Protein AF-A0A3D2Q1J4-F1 (afdb_monomer)

pLDDT: mean 82.95, std 12.85, range [40.62, 96.0]

Secondary structure (DSSP, 8-state):
----SHHHHHHHHHT-HHHHHHHHHHHHHHHHHHTB--EEEEES-SSS-HHHHHHHHHHTT--TT-BTTT--HHHHHHHHHHH-TTEEEEEEEEETTEEEEEEEE----------S-B-EE-SS-EEEEEEEEEESEE---TT-EE-TT-EEEESS--TTS--S--------B-EEEEEEE----------S--------S------EEEETTEEEES--PPP--SS-----

Solvent-accessible surface area (backbone atoms only — not comparable to full-atom values): 14606 Å² total; per-residue (Å²): 134,90,87,82,54,72,73,59,54,50,60,56,40,71,78,35,59,68,60,50,49,50,52,52,53,50,53,52,48,52,55,56,61,50,44,27,27,73,42,79,44,73,42,63,66,82,86,61,54,65,64,58,56,47,50,50,28,38,76,58,60,57,48,77,70,37,50,59,86,78,59,53,48,72,58,29,32,50,49,42,45,69,77,36,75,61,43,70,47,60,46,60,48,80,57,83,37,33,36,40,38,41,36,41,63,56,82,75,73,76,74,74,86,69,79,55,70,36,62,36,58,34,85,53,54,27,35,29,67,44,80,47,79,78,35,58,44,74,74,62,56,74,71,37,78,45,43,58,71,40,68,42,24,33,13,56,74,76,93,80,85,68,98,70,77,94,68,78,82,67,70,29,49,27,37,67,51,74,46,55,58,62,86,82,88,84,85,86,87,81,78,96,75,82,89,79,89,76,86,86,82,80,84,84,88,77,59,68,52,74,59,89,94,46,76,47,67,79,59,81,77,75,82,93,58,95,78,78,83,89,83,135

Mean predicted aligned error: 17.47 Å

Radius of gyration: 38.06 Å; Cα contacts (8 Å, |Δi|>4): 305; chains: 1; bounding box: 88×61×92 Å

Structure (mmCIF, N/CA/C/O backbone):
data_AF-A0A3D2Q1J4-F1
#
_entry.id   AF-A0A3D2Q1J4-F1
#
loop_
_atom_site.group_PDB
_atom_site.id
_atom_site.type_symbol
_atom_site.label_atom_id
_atom_site.label_alt_id
_atom_site.label_comp_id
_atom_site.label_asym_id
_atom_site.label_entity_id
_atom_site.label_seq_id
_atom_site.pdbx_PDB_ins_code
_atom_site.Cartn_x
_atom_site.Cartn_y
_atom_site.Cartn_z
_atom_site.occupancy
_atom_site.B_iso_or_equiv
_atom_site.auth_seq_id
_atom_site.auth_comp_id
_atom_site.auth_asym_id
_atom_site.auth_atom_id
_atom_site.pdbx_PDB_model_num
ATOM 1 N N . GLN A 1 1 ? -50.497 -5.337 39.762 1.00 46.38 1 GLN A N 1
ATOM 2 C CA . GLN A 1 1 ? -50.128 -4.554 38.558 1.00 46.38 1 GLN A CA 1
ATOM 3 C C . GLN A 1 1 ? -48.626 -4.268 38.566 1.00 46.38 1 GLN A C 1
ATOM 5 O O . GLN A 1 1 ? -48.163 -3.535 39.433 1.00 46.38 1 GLN A O 1
ATOM 10 N N . LYS A 1 2 ? -47.846 -4.866 37.653 1.00 53.00 2 LYS A N 1
ATOM 11 C CA . LYS A 1 2 ? -46.406 -4.576 37.522 1.00 53.00 2 LYS A CA 1
ATOM 12 C C . LYS A 1 2 ? -46.232 -3.215 36.841 1.00 53.00 2 LYS A C 1
ATOM 14 O O . LYS A 1 2 ? -46.431 -3.095 35.640 1.00 53.00 2 LYS A O 1
ATOM 19 N N . ARG A 1 3 ? -45.889 -2.186 37.621 1.00 50.09 3 ARG A N 1
ATOM 20 C CA . ARG A 1 3 ? -45.525 -0.857 37.109 1.00 50.09 3 ARG A CA 1
ATOM 21 C C . ARG A 1 3 ? -44.047 -0.887 36.703 1.00 50.09 3 ARG A C 1
ATOM 23 O O . ARG A 1 3 ? -43.176 -0.865 37.566 1.00 50.09 3 ARG A O 1
ATOM 30 N N . MET A 1 4 ? -43.765 -0.988 35.405 1.00 52.03 4 MET A N 1
ATOM 31 C CA . MET A 1 4 ? -42.413 -0.923 34.836 1.00 52.03 4 MET A CA 1
ATOM 32 C C . MET A 1 4 ? -42.305 0.315 33.945 1.00 52.03 4 MET A C 1
ATOM 34 O O . MET A 1 4 ? -43.092 0.483 33.023 1.00 52.03 4 MET A O 1
ATOM 38 N N . GLY A 1 5 ? -41.344 1.188 34.246 1.00 70.81 5 GLY A N 1
ATOM 39 C CA . GLY A 1 5 ? -41.050 2.389 33.466 1.00 70.81 5 GLY A CA 1
ATOM 40 C C . GLY A 1 5 ? -39.872 3.177 34.048 1.00 70.81 5 GLY A C 1
ATOM 41 O O . GLY A 1 5 ? -39.571 3.064 35.240 1.00 70.81 5 GLY A O 1
ATOM 42 N N . ILE A 1 6 ? -39.231 3.998 33.208 1.00 68.62 6 ILE A N 1
ATOM 43 C CA . ILE A 1 6 ? -38.133 4.926 33.553 1.00 68.62 6 ILE A CA 1
ATOM 44 C C . ILE A 1 6 ? -38.392 5.730 34.852 1.00 68.62 6 ILE A C 1
ATOM 46 O O . ILE A 1 6 ? -37.484 5.790 35.688 1.00 68.62 6 ILE A O 1
ATOM 50 N N . PRO A 1 7 ? -39.605 6.269 35.122 1.00 71.31 7 PRO A N 1
ATOM 51 C CA . PRO A 1 7 ? -39.861 7.007 36.366 1.00 71.31 7 PRO A CA 1
ATOM 52 C C . PRO A 1 7 ? -39.736 6.166 37.653 1.00 71.31 7 PRO A C 1
ATOM 54 O O . PRO A 1 7 ? -39.390 6.705 38.704 1.00 71.31 7 PRO A O 1
ATOM 57 N N . PHE A 1 8 ? -39.933 4.843 37.601 1.00 62.47 8 PHE A N 1
ATOM 58 C CA . PHE A 1 8 ? -39.756 3.968 38.771 1.00 62.47 8 PHE A CA 1
ATOM 59 C C . PHE A 1 8 ? -38.277 3.628 39.026 1.00 62.47 8 PHE A C 1
ATOM 61 O O . PHE A 1 8 ? -37.851 3.492 40.176 1.00 62.47 8 PHE A O 1
ATOM 68 N N . LEU A 1 9 ? -37.466 3.552 37.963 1.00 65.50 9 LEU A N 1
ATOM 69 C CA . LEU A 1 9 ? -36.012 3.401 38.071 1.00 65.50 9 LEU A CA 1
ATOM 70 C C . LEU A 1 9 ? -35.377 4.645 38.718 1.00 65.50 9 LEU A C 1
ATOM 72 O O . LEU A 1 9 ? -34.526 4.515 39.598 1.00 65.50 9 LEU A O 1
ATOM 76 N N . TYR A 1 10 ? -35.860 5.840 38.357 1.00 68.38 10 TYR A N 1
ATOM 77 C CA . TYR A 1 10 ? -35.424 7.117 38.931 1.00 68.38 10 TYR A CA 1
ATOM 78 C C . TYR A 1 10 ? -35.695 7.213 40.443 1.00 68.38 10 TYR A C 1
ATOM 80 O O . TYR A 1 10 ? -34.797 7.548 41.218 1.00 68.38 10 TYR A O 1
ATOM 88 N N . LEU A 1 11 ? -36.896 6.828 40.895 1.00 67.44 11 LEU A N 1
ATOM 89 C CA . LEU A 1 11 ? -37.241 6.789 42.325 1.00 67.44 11 LEU A CA 1
ATOM 90 C C . LEU A 1 11 ? -36.364 5.800 43.116 1.00 67.44 11 LEU A C 1
ATOM 92 O O . LEU A 1 11 ? -36.012 6.061 44.269 1.00 67.44 11 LEU A O 1
ATOM 96 N N . ARG A 1 12 ? -35.959 4.686 42.492 1.00 66.06 12 ARG A N 1
ATOM 97 C CA . ARG A 1 12 ? -35.079 3.671 43.097 1.00 66.06 12 ARG A CA 1
ATOM 98 C C . ARG A 1 12 ? -33.618 4.130 43.177 1.00 66.06 12 ARG A C 1
ATOM 100 O O . ARG A 1 12 ? -32.960 3.869 44.184 1.00 66.06 12 ARG A O 1
ATOM 107 N N . ILE A 1 13 ? -33.136 4.850 42.162 1.00 68.19 13 ILE A N 1
ATOM 108 C CA . ILE A 1 13 ? -31.794 5.454 42.105 1.00 68.19 13 ILE A CA 1
ATOM 109 C C . ILE A 1 13 ? -31.652 6.614 43.100 1.00 68.19 13 ILE A C 1
ATOM 111 O O . ILE A 1 13 ? -30.640 6.701 43.793 1.00 68.19 13 ILE A O 1
ATOM 115 N N . LYS A 1 14 ? -32.689 7.444 43.276 1.00 66.19 14 LYS A N 1
ATOM 116 C CA . LYS A 1 14 ? -32.678 8.571 44.229 1.00 66.19 14 LYS A CA 1
ATOM 117 C C . LYS A 1 14 ? -32.488 8.125 45.688 1.00 66.19 14 LYS A C 1
ATOM 119 O O . LYS A 1 14 ? -31.889 8.846 46.483 1.00 66.19 14 LYS A O 1
ATOM 124 N N . ARG A 1 15 ? -32.952 6.917 46.035 1.00 70.38 15 ARG A N 1
ATOM 125 C CA . ARG A 1 15 ? -32.799 6.314 47.373 1.00 70.38 15 ARG A CA 1
ATOM 126 C C . ARG A 1 15 ? -31.409 5.696 47.603 1.00 70.38 15 ARG A C 1
ATOM 128 O O . ARG A 1 15 ? -31.048 5.446 48.746 1.00 70.38 15 ARG A O 1
ATOM 135 N N . ARG A 1 16 ? -30.624 5.466 46.540 1.00 79.81 16 ARG A N 1
ATOM 136 C CA . ARG A 1 16 ? -29.271 4.878 46.578 1.00 79.81 16 ARG A CA 1
ATOM 137 C C . ARG A 1 16 ? -28.251 5.817 45.928 1.00 79.81 16 ARG A C 1
ATOM 139 O O . ARG A 1 16 ? -27.726 5.537 44.852 1.00 79.81 16 ARG A O 1
ATOM 146 N N . LYS A 1 17 ? -27.946 6.924 46.615 1.00 80.44 17 LYS A N 1
ATOM 147 C CA . LYS A 1 17 ? -26.992 7.951 46.150 1.00 80.44 17 LYS A CA 1
ATOM 148 C C . LYS A 1 17 ? -25.608 7.380 45.800 1.00 80.44 17 LYS A C 1
ATOM 150 O O . LYS A 1 17 ? -25.012 7.819 44.824 1.00 80.44 17 LYS A O 1
ATOM 155 N N . SER A 1 18 ? -25.133 6.364 46.529 1.00 84.81 18 SER A N 1
ATOM 156 C C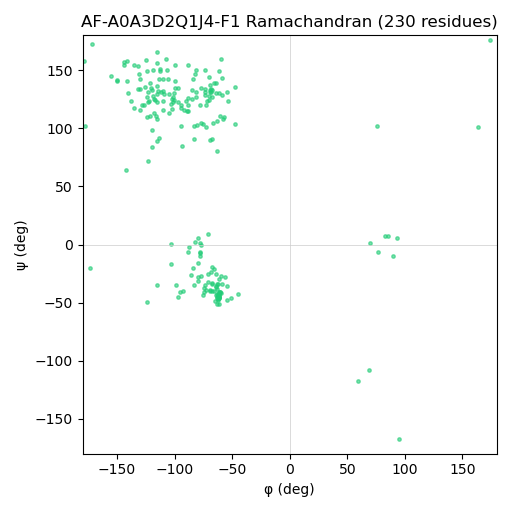A . SER A 1 18 ? -23.862 5.675 46.246 1.00 84.81 18 SER A CA 1
ATOM 157 C C . SER A 1 18 ? -23.854 4.961 44.890 1.00 84.81 18 SER A C 1
ATOM 159 O O . SER A 1 18 ? -22.861 4.999 44.173 1.00 84.81 18 SER A O 1
ATOM 161 N N . MET A 1 19 ? -24.978 4.359 44.502 1.00 85.94 19 MET A N 1
ATOM 162 C CA . MET A 1 19 ? -25.117 3.656 43.227 1.00 85.94 19 MET A CA 1
ATOM 163 C C . MET A 1 19 ? -25.175 4.637 42.052 1.00 85.94 19 MET A C 1
ATOM 165 O O . MET A 1 19 ? -24.557 4.396 41.020 1.00 85.94 19 MET A O 1
ATOM 169 N N . ALA A 1 20 ? -25.858 5.772 42.229 1.00 85.12 20 ALA A N 1
ATOM 170 C CA . ALA A 1 20 ? -25.850 6.856 41.249 1.00 85.12 20 ALA A CA 1
ATOM 171 C C . ALA A 1 20 ? -24.433 7.419 41.046 1.00 85.12 20 ALA A C 1
ATOM 173 O O . ALA A 1 20 ? -23.988 7.573 39.912 1.00 85.12 20 ALA A O 1
ATOM 174 N N . LEU A 1 21 ? -23.706 7.657 42.144 1.00 90.31 21 LEU A N 1
ATOM 175 C CA . LEU A 1 21 ? -22.325 8.137 42.106 1.00 90.31 21 LEU A CA 1
ATOM 176 C C . LEU A 1 21 ? -21.397 7.142 41.393 1.00 90.31 21 LEU A C 1
ATOM 178 O O . LEU A 1 21 ? -20.605 7.549 40.549 1.00 90.31 21 LEU A O 1
ATOM 182 N N . GLY A 1 22 ? -21.538 5.842 41.670 1.00 93.38 22 GLY A N 1
ATOM 183 C CA . GLY A 1 22 ? -20.765 4.794 41.001 1.00 93.38 22 GLY A CA 1
ATOM 184 C C . GLY A 1 22 ? -20.982 4.765 39.488 1.00 93.38 22 GLY A C 1
ATOM 185 O O . GLY A 1 22 ? -20.016 4.659 38.741 1.00 93.38 22 GLY A O 1
ATOM 186 N N . ILE A 1 23 ? -22.225 4.935 39.023 1.00 91.25 23 ILE A N 1
ATOM 187 C CA . ILE A 1 23 ? -22.534 5.018 37.586 1.00 91.25 23 ILE A CA 1
ATOM 188 C C . ILE A 1 23 ? -21.858 6.240 36.958 1.00 91.25 23 ILE A C 1
ATOM 190 O O . ILE A 1 23 ? -21.246 6.120 35.901 1.00 91.25 23 ILE A O 1
ATOM 194 N N . VAL A 1 24 ? -21.928 7.403 37.609 1.00 93.44 24 VAL A N 1
ATOM 195 C CA . VAL A 1 24 ? -21.288 8.628 37.107 1.00 93.44 24 VAL A CA 1
ATOM 196 C C . VAL A 1 24 ? -19.770 8.455 37.018 1.00 93.44 24 VAL A C 1
ATOM 198 O O . VAL A 1 24 ? -19.191 8.731 35.971 1.00 93.44 24 VAL A O 1
ATOM 201 N N . ILE A 1 25 ? -19.129 7.937 38.070 1.00 95.56 25 ILE A N 1
ATOM 202 C CA . ILE A 1 25 ? -17.683 7.664 38.083 1.00 95.56 25 ILE A CA 1
ATOM 203 C C . ILE A 1 25 ? -17.309 6.647 37.003 1.00 95.56 25 ILE A C 1
ATOM 205 O O . ILE A 1 25 ? -16.316 6.835 36.308 1.00 95.56 25 ILE A O 1
ATOM 209 N N . PHE A 1 26 ? -18.110 5.597 36.822 1.00 95.88 26 PHE A N 1
ATOM 210 C CA . PHE A 1 26 ? -17.877 4.585 35.797 1.00 95.88 26 PHE A CA 1
ATOM 211 C C . PHE A 1 26 ? -17.926 5.182 34.386 1.00 95.88 26 PHE A C 1
ATOM 213 O O . PHE A 1 26 ? -17.019 4.955 33.590 1.00 95.88 26 PHE A O 1
ATOM 220 N N . VAL A 1 27 ? -18.939 6.001 34.087 1.00 95.19 27 VAL A N 1
ATOM 221 C CA . VAL A 1 27 ? -19.069 6.678 32.787 1.00 95.19 27 VAL A CA 1
ATOM 222 C C . VAL A 1 27 ? -17.923 7.666 32.557 1.00 95.19 27 VAL A C 1
ATOM 224 O O . VAL A 1 27 ? -17.342 7.679 31.472 1.00 95.19 27 VAL A O 1
ATOM 227 N N . LEU A 1 28 ? -17.547 8.450 33.572 1.00 95.81 28 LEU A N 1
ATOM 228 C CA . LEU A 1 28 ? -16.387 9.344 33.499 1.00 95.81 28 LEU A CA 1
ATOM 229 C C . LEU A 1 28 ? -15.086 8.564 33.275 1.00 95.81 28 LEU A C 1
ATOM 231 O O . LEU A 1 28 ? -14.268 8.965 32.450 1.00 95.81 28 LEU A O 1
ATOM 235 N N . GLY A 1 29 ? -14.922 7.423 33.947 1.00 94.69 29 GLY A N 1
ATOM 236 C CA . GLY A 1 29 ? -13.796 6.514 33.759 1.00 94.69 29 GLY A CA 1
ATOM 237 C C . GLY A 1 29 ? -13.728 5.963 32.336 1.00 94.69 29 GLY A C 1
ATOM 238 O O . GLY A 1 29 ? -12.671 6.014 31.714 1.00 94.69 29 GLY A O 1
ATOM 239 N N . LEU A 1 30 ? -14.856 5.521 31.770 1.00 92.69 30 LEU A N 1
ATOM 240 C CA . LEU A 1 30 ? -14.923 5.087 30.371 1.00 92.69 30 LEU A CA 1
ATOM 241 C C . LEU A 1 30 ? -14.552 6.215 29.403 1.00 92.69 30 LEU A C 1
ATOM 243 O O . LEU A 1 30 ? -13.833 5.979 28.433 1.00 92.69 30 LEU A O 1
ATOM 247 N N . TYR A 1 31 ? -15.001 7.443 29.667 1.00 91.12 31 TYR A N 1
ATOM 248 C CA . TYR A 1 31 ? -14.673 8.600 28.833 1.00 91.12 31 TYR A CA 1
ATOM 249 C C . TYR A 1 31 ? -13.181 8.960 28.913 1.00 91.12 31 TYR A C 1
ATOM 251 O O . TYR A 1 31 ? -12.543 9.256 27.897 1.00 91.12 31 TYR A O 1
ATOM 259 N N . PHE A 1 32 ? -12.606 8.866 30.114 1.00 91.06 32 PHE A N 1
ATOM 260 C CA . PHE A 1 32 ? -11.180 9.052 30.346 1.00 91.06 32 PHE A CA 1
ATOM 261 C C . PHE A 1 32 ? -10.357 7.984 29.616 1.00 91.06 32 PHE A C 1
ATOM 263 O O . PHE A 1 32 ? -9.502 8.338 28.811 1.00 91.06 32 PHE A O 1
ATOM 270 N N . LEU A 1 33 ? -10.671 6.694 29.783 1.00 90.38 33 LEU A N 1
ATOM 271 C CA . LEU A 1 33 ? -9.970 5.595 29.101 1.00 90.38 33 LEU A CA 1
ATOM 272 C C . LEU A 1 33 ? -10.136 5.646 27.575 1.00 90.38 33 LEU A C 1
ATOM 274 O O . LEU A 1 33 ? -9.195 5.340 26.843 1.00 90.38 33 LEU A O 1
ATOM 278 N N . SER A 1 34 ? -11.303 6.070 27.084 1.00 90.00 34 SER A N 1
ATOM 279 C CA . SER A 1 34 ? -11.563 6.261 25.651 1.00 90.00 34 SER A CA 1
ATOM 280 C C . SER A 1 34 ? -10.723 7.392 25.049 1.00 90.00 34 SER A C 1
ATOM 282 O O . SER A 1 34 ? -10.497 7.427 23.839 1.00 90.00 34 SER A O 1
ATOM 284 N N . SER A 1 35 ? -10.219 8.319 25.870 1.00 90.44 35 SER A N 1
ATOM 285 C CA . SER A 1 35 ? -9.395 9.444 25.414 1.00 90.44 35 SER A CA 1
ATOM 286 C C . SER A 1 35 ? -7.938 9.067 25.104 1.00 90.44 35 SER A C 1
ATOM 288 O O . SER A 1 35 ? -7.214 9.893 24.541 1.00 90.44 35 SER A O 1
ATOM 290 N N . PHE A 1 36 ? -7.523 7.835 25.411 1.00 93.38 36 PHE A N 1
ATOM 291 C CA . PHE A 1 36 ? -6.172 7.320 25.177 1.00 93.38 36 PHE A CA 1
ATOM 292 C C . PHE A 1 36 ? -6.061 6.464 23.913 1.00 93.38 36 PHE A C 1
ATOM 294 O O . PHE A 1 36 ? -7.029 5.847 23.458 1.00 93.38 36 PHE A O 1
ATOM 301 N N . VAL A 1 37 ? -4.847 6.416 23.363 1.00 93.00 37 VAL A N 1
ATOM 302 C CA . VAL A 1 37 ? -4.472 5.476 22.304 1.00 93.00 37 VAL A CA 1
ATOM 303 C C . VAL A 1 37 ? -3.964 4.186 22.925 1.00 93.00 37 VAL A C 1
ATOM 305 O O . VAL A 1 37 ? -2.918 4.168 23.564 1.00 93.00 37 VAL A O 1
ATOM 308 N N . TRP A 1 38 ? -4.695 3.100 22.710 1.00 91.81 38 TRP A N 1
ATOM 309 C CA . TRP A 1 38 ? -4.348 1.775 23.225 1.00 91.81 38 TRP A CA 1
ATOM 310 C C . TRP A 1 38 ? -3.651 0.916 22.175 1.00 91.81 38 TRP A C 1
ATOM 312 O O . TRP A 1 38 ? -2.753 0.147 22.501 1.00 91.81 38 TRP A O 1
ATOM 322 N N . PHE A 1 39 ? -4.039 1.073 20.908 1.00 91.81 39 PHE A N 1
ATOM 323 C CA . PHE A 1 39 ? -3.542 0.249 19.811 1.00 91.81 39 PHE A CA 1
ATOM 324 C C . PHE A 1 39 ? -2.975 1.123 18.699 1.00 91.81 39 PHE A C 1
ATOM 326 O O . PHE A 1 39 ? -3.596 2.110 18.306 1.00 91.81 39 PHE A O 1
ATOM 333 N N . ILE A 1 40 ? -1.816 0.736 18.177 1.00 93.06 40 ILE A N 1
ATOM 334 C CA . ILE A 1 40 ? -1.205 1.342 16.995 1.00 93.06 40 ILE A CA 1
ATOM 335 C C . ILE A 1 40 ? -1.026 0.218 15.983 1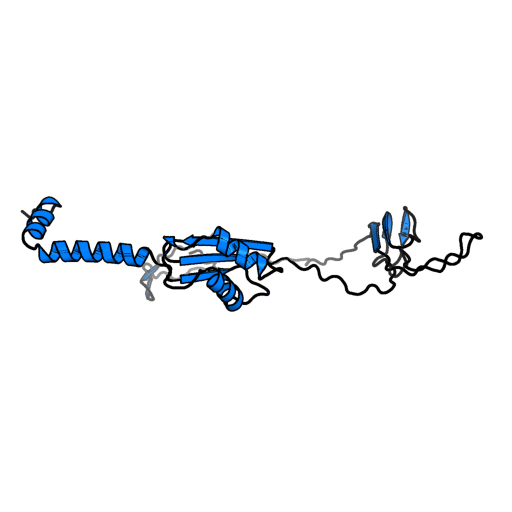.00 93.06 40 ILE A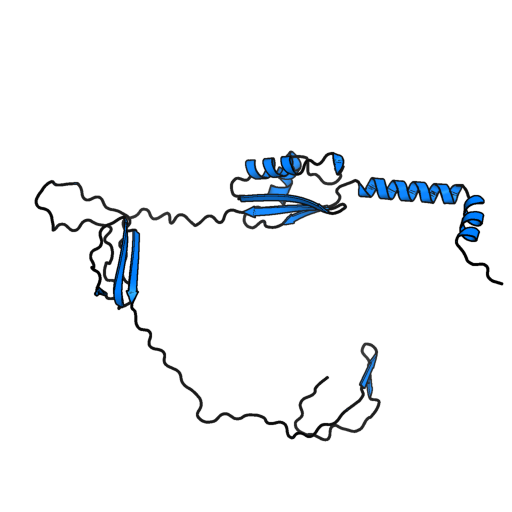 C 1
ATOM 337 O O . ILE A 1 40 ? -0.424 -0.805 16.298 1.00 93.06 40 ILE A O 1
ATOM 341 N N . GLU A 1 41 ? -1.592 0.395 14.800 1.00 92.38 41 GLU A N 1
ATOM 342 C CA . GLU A 1 41 ? -1.541 -0.572 13.712 1.00 92.38 41 GLU A CA 1
ATOM 343 C C . GLU A 1 41 ? -0.829 0.067 12.525 1.00 92.38 41 GLU A C 1
ATOM 345 O O . GLU A 1 41 ? -1.179 1.174 12.122 1.00 92.38 41 GLU A O 1
ATOM 350 N N . VAL A 1 42 ? 0.182 -0.615 11.992 1.00 91.88 42 VAL A N 1
ATOM 351 C CA . VAL A 1 42 ? 0.937 -0.169 10.818 1.00 91.88 42 VAL A CA 1
ATOM 352 C C . VAL A 1 42 ? 0.564 -1.074 9.654 1.00 91.88 42 VAL A C 1
ATOM 354 O O . VAL A 1 42 ? 0.596 -2.295 9.791 1.00 91.88 42 VAL A O 1
ATOM 357 N N . THR A 1 43 ? 0.197 -0.482 8.523 1.00 90.06 43 THR A N 1
ATOM 358 C CA . THR A 1 43 ? -0.245 -1.206 7.326 1.00 90.06 43 THR A CA 1
ATOM 359 C C . THR A 1 43 ? 0.412 -0.637 6.072 1.00 90.06 43 THR A C 1
ATOM 361 O O . THR A 1 43 ? 0.788 0.533 6.039 1.00 90.06 43 THR A O 1
ATOM 364 N N . GLY A 1 44 ? 0.541 -1.465 5.031 1.00 82.81 44 GLY A N 1
ATOM 365 C CA . GLY A 1 44 ? 1.113 -1.055 3.741 1.00 82.81 44 GLY A CA 1
ATOM 366 C C . GLY A 1 44 ? 2.642 -1.132 3.660 1.00 82.81 44 GLY A C 1
ATOM 367 O O . GLY A 1 44 ? 3.230 -0.739 2.655 1.00 82.81 44 GLY A O 1
ATOM 368 N N . ASN A 1 45 ? 3.287 -1.688 4.682 1.00 81.31 45 ASN A N 1
ATOM 369 C CA . ASN A 1 45 ? 4.718 -1.938 4.686 1.00 81.31 45 ASN A CA 1
ATOM 370 C C . ASN A 1 45 ? 5.079 -3.174 3.838 1.00 81.31 45 ASN A C 1
ATOM 372 O O . ASN A 1 45 ? 4.424 -4.216 3.919 1.00 81.31 45 ASN A O 1
ATOM 376 N N . ARG A 1 46 ? 6.116 -3.061 3.003 1.00 79.62 46 ARG A N 1
ATOM 377 C CA . ARG A 1 46 ? 6.675 -4.172 2.210 1.00 79.62 46 ARG A CA 1
ATOM 378 C C . ARG A 1 46 ? 8.159 -4.353 2.491 1.00 79.62 46 ARG A C 1
ATOM 380 O O . ARG A 1 46 ? 8.581 -5.476 2.747 1.00 79.62 46 ARG A O 1
ATOM 387 N N . HIS A 1 47 ? 8.925 -3.269 2.439 1.00 81.56 47 HIS A N 1
ATOM 388 C CA . HIS A 1 47 ? 10.354 -3.259 2.728 1.00 81.56 47 HIS A CA 1
ATOM 389 C C . HIS A 1 47 ? 10.642 -2.936 4.194 1.00 81.56 47 HIS A C 1
ATOM 391 O O . HIS A 1 47 ? 11.513 -3.577 4.777 1.00 81.56 47 HIS A O 1
ATOM 397 N N . TYR A 1 48 ? 9.909 -1.997 4.800 1.00 82.75 48 TYR A N 1
ATOM 398 C CA . TY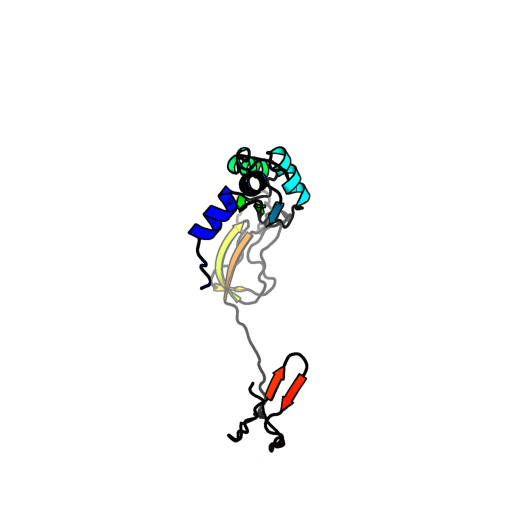R A 1 48 ? 10.126 -1.634 6.203 1.00 82.75 48 TYR A CA 1
ATOM 399 C C . TYR A 1 48 ? 9.388 -2.566 7.165 1.00 82.75 48 TYR A C 1
ATOM 401 O O . TYR A 1 48 ? 8.245 -2.978 6.948 1.00 82.75 48 TYR A O 1
ATOM 409 N N . SER A 1 49 ? 10.021 -2.876 8.291 1.00 87.81 49 SER A N 1
ATOM 410 C CA . SER A 1 49 ? 9.353 -3.584 9.378 1.00 87.81 49 SER A CA 1
ATOM 411 C C . SER A 1 49 ? 8.389 -2.651 10.116 1.00 87.81 49 SER A C 1
ATOM 413 O O . SER A 1 49 ? 8.616 -1.447 10.248 1.00 87.81 49 SER A O 1
ATOM 415 N N . SER A 1 50 ? 7.307 -3.205 10.668 1.00 88.00 50 SER A N 1
ATOM 416 C CA . SER A 1 50 ? 6.373 -2.417 11.482 1.00 88.00 50 SER A CA 1
ATOM 417 C C . SER A 1 50 ? 7.059 -1.792 12.705 1.00 88.00 50 SER A C 1
ATOM 419 O O . SER A 1 50 ? 6.626 -0.742 13.167 1.00 88.00 50 SER A O 1
ATOM 421 N N . ALA A 1 51 ? 8.132 -2.410 13.213 1.00 88.75 51 ALA A N 1
ATOM 422 C CA . ALA A 1 51 ? 8.903 -1.907 14.345 1.00 88.75 51 ALA A CA 1
ATOM 423 C C . ALA A 1 51 ? 9.692 -0.634 14.002 1.00 88.75 51 ALA A C 1
ATOM 425 O O . ALA A 1 51 ? 9.712 0.289 14.809 1.00 88.75 51 ALA A O 1
ATOM 426 N N . GLU A 1 52 ? 10.287 -0.553 12.809 1.00 88.25 52 GLU A N 1
ATOM 427 C CA . GLU A 1 52 ? 11.012 0.642 12.353 1.00 88.25 52 GLU A CA 1
ATOM 428 C C . GLU A 1 52 ? 10.067 1.832 12.191 1.00 88.25 52 GLU A C 1
ATOM 430 O O . GLU A 1 52 ? 10.314 2.903 12.744 1.00 88.25 52 GLU A O 1
ATOM 435 N N . VAL A 1 53 ? 8.933 1.624 11.512 1.00 89.12 53 VAL A N 1
ATOM 436 C CA . VAL A 1 53 ? 7.914 2.672 11.334 1.00 89.12 53 VAL A CA 1
ATOM 437 C C . VAL A 1 53 ? 7.379 3.139 12.688 1.00 89.12 53 VAL A C 1
ATOM 439 O O . VAL A 1 53 ? 7.200 4.336 12.910 1.00 89.12 53 VAL A O 1
ATOM 442 N N . LEU A 1 54 ? 7.151 2.209 13.618 1.00 90.56 54 LEU A N 1
ATOM 443 C CA . LEU A 1 54 ? 6.657 2.529 14.955 1.00 90.56 54 LEU A CA 1
ATOM 444 C C . LEU A 1 54 ? 7.722 3.224 15.816 1.00 90.56 54 LEU A C 1
ATOM 446 O O . LEU A 1 54 ? 7.368 4.089 16.612 1.00 90.56 54 LEU A O 1
ATOM 450 N N . GLY A 1 55 ? 9.005 2.908 15.625 1.00 90.38 55 GLY A N 1
ATOM 451 C CA . GLY A 1 55 ? 10.129 3.608 16.249 1.00 90.38 55 GLY A CA 1
ATOM 452 C C . GLY A 1 55 ? 10.183 5.078 15.838 1.00 90.38 55 GLY A C 1
ATOM 453 O O . GLY A 1 55 ? 10.146 5.957 16.695 1.00 90.38 55 GLY A O 1
ATOM 454 N N . VAL A 1 56 ? 10.140 5.351 14.533 1.00 90.88 56 VAL A N 1
ATOM 455 C CA . VAL A 1 56 ? 10.112 6.724 13.999 1.00 90.88 56 VAL A CA 1
ATOM 456 C C . VAL A 1 56 ? 8.841 7.463 14.432 1.00 90.88 56 VAL A C 1
ATOM 458 O O . VAL A 1 56 ? 8.880 8.615 14.864 1.00 90.88 56 VAL A O 1
ATOM 461 N N . ALA A 1 57 ? 7.686 6.795 14.391 1.00 89.88 57 ALA A N 1
ATOM 462 C CA . ALA A 1 57 ? 6.437 7.392 14.851 1.00 89.88 57 ALA A CA 1
ATOM 463 C C . ALA A 1 57 ? 6.475 7.729 16.356 1.00 89.88 57 ALA A C 1
ATOM 465 O O . ALA A 1 57 ? 5.908 8.739 16.784 1.00 89.88 57 ALA A O 1
ATOM 466 N N . ALA A 1 58 ? 7.172 6.921 17.159 1.00 90.56 58 ALA A N 1
ATOM 467 C CA . ALA A 1 58 ? 7.363 7.158 18.582 1.00 90.56 58 ALA A CA 1
ATOM 468 C C . ALA A 1 58 ? 8.236 8.393 18.860 1.00 90.56 58 ALA A C 1
ATOM 470 O O . ALA A 1 58 ? 7.963 9.101 19.834 1.00 90.56 58 ALA A O 1
ATOM 471 N N . GLU A 1 59 ? 9.224 8.695 18.013 1.00 89.50 59 GLU A N 1
ATOM 472 C CA . GLU A 1 59 ? 10.000 9.947 18.075 1.00 89.50 59 GLU A CA 1
ATOM 473 C C . GLU A 1 59 ? 9.114 11.172 17.817 1.00 89.50 59 GLU A C 1
ATOM 475 O O . GLU A 1 59 ? 9.226 12.183 18.508 1.00 89.50 59 GLU A O 1
ATOM 480 N N . ALA A 1 60 ? 8.139 11.043 16.914 1.00 86.88 60 ALA A N 1
ATOM 481 C CA . ALA A 1 60 ? 7.139 12.075 16.641 1.00 86.88 60 ALA A CA 1
ATOM 482 C C . ALA A 1 60 ? 6.007 12.165 17.693 1.00 86.88 60 ALA A C 1
ATOM 484 O O . ALA A 1 60 ? 5.086 12.975 17.553 1.00 86.88 60 ALA A O 1
ATOM 485 N N . GLY A 1 61 ? 6.051 11.344 18.750 1.00 86.06 61 GLY A N 1
ATOM 486 C CA . GLY A 1 61 ? 5.085 11.353 19.853 1.00 86.06 61 GLY A CA 1
ATOM 487 C C . GLY A 1 61 ? 3.905 10.384 19.708 1.00 86.06 61 GLY A C 1
ATOM 488 O O . GLY A 1 61 ? 3.020 10.381 20.566 1.00 86.06 61 GLY A O 1
ATOM 489 N N . LEU A 1 62 ? 3.879 9.531 18.675 1.00 89.88 62 LEU A N 1
ATOM 490 C CA . LEU A 1 62 ? 2.898 8.450 18.551 1.00 89.88 62 LEU A CA 1
ATOM 491 C C . LEU A 1 62 ? 3.353 7.227 19.356 1.00 89.88 62 LEU A C 1
ATOM 493 O O . LEU A 1 62 ? 4.059 6.356 18.856 1.00 89.88 62 LEU A O 1
ATOM 497 N N . LYS A 1 63 ? 2.932 7.158 20.622 1.00 89.94 63 LYS A N 1
ATOM 498 C CA . LYS A 1 63 ? 3.213 6.030 21.526 1.00 89.94 63 LYS A CA 1
ATOM 499 C C . LYS A 1 63 ? 1.924 5.447 22.095 1.00 89.94 63 LYS A C 1
ATOM 501 O O . LYS A 1 63 ? 0.888 6.106 22.128 1.00 89.94 63 LYS A O 1
ATOM 506 N N . GLN A 1 64 ? 1.979 4.205 22.561 1.00 89.81 64 GLN A N 1
ATOM 507 C CA . GLN A 1 64 ? 0.859 3.612 23.292 1.00 89.81 64 GLN A CA 1
ATOM 508 C C . GLN A 1 64 ? 0.669 4.350 24.627 1.00 89.81 64 GLN A C 1
ATOM 510 O O . GLN A 1 64 ? 1.641 4.711 25.286 1.00 89.81 64 GLN A O 1
ATOM 515 N N . GLY A 1 65 ? -0.581 4.607 25.009 1.00 87.88 65 GLY A N 1
ATOM 516 C CA . GLY A 1 65 ? -0.933 5.322 26.237 1.00 87.88 65 GLY A CA 1
ATOM 517 C C . GLY A 1 65 ? -0.882 6.850 26.143 1.00 87.88 65 GLY A C 1
ATOM 518 O O . GLY A 1 65 ? -1.058 7.517 27.159 1.00 87.88 65 GLY A O 1
ATOM 519 N N . VAL A 1 66 ? -0.677 7.438 24.958 1.00 90.44 66 VAL A N 1
ATOM 520 C CA . VAL A 1 66 ? -0.748 8.901 24.793 1.00 90.44 66 VAL A CA 1
ATOM 521 C C . VAL A 1 66 ? -2.191 9.387 24.656 1.00 90.44 66 VAL A C 1
ATOM 523 O O . VAL A 1 66 ? -3.072 8.692 24.138 1.00 90.44 66 VAL A O 1
ATOM 526 N N . LEU A 1 67 ? -2.434 10.617 25.110 1.00 90.00 67 LEU A N 1
ATOM 527 C CA . LEU A 1 67 ? -3.719 11.290 24.948 1.00 90.00 67 LEU A CA 1
ATOM 528 C C . LEU A 1 67 ? -3.948 11.648 23.480 1.00 90.00 67 LEU A C 1
ATOM 530 O O . LEU A 1 67 ? -3.111 12.297 22.852 1.00 90.00 67 LEU A O 1
ATOM 534 N N . LYS A 1 68 ? -5.147 11.355 22.962 1.00 87.12 68 LYS A N 1
ATOM 535 C CA . LYS A 1 68 ? -5.524 11.695 21.576 1.00 87.12 68 LYS A CA 1
ATOM 536 C C . LYS A 1 68 ? -5.385 13.185 21.252 1.00 87.12 68 LYS A C 1
ATOM 538 O O . LYS A 1 68 ? -5.115 13.539 20.115 1.00 87.12 68 LYS A O 1
ATOM 543 N N . LYS A 1 69 ? -5.523 14.055 22.257 1.00 85.44 69 LYS A N 1
ATOM 544 C CA . LYS A 1 69 ? -5.381 15.514 22.120 1.00 85.44 69 LYS A CA 1
ATOM 545 C C . LYS A 1 69 ? -3.934 15.972 21.879 1.00 85.44 69 LYS A C 1
ATOM 547 O O . LYS A 1 69 ? -3.731 17.051 21.335 1.00 85.44 69 LYS A O 1
ATOM 552 N N . GLN A 1 70 ? -2.941 15.193 22.308 1.00 86.69 70 GLN A N 1
ATOM 553 C CA . GLN A 1 70 ? -1.523 15.526 22.126 1.00 86.69 70 GLN A CA 1
ATOM 554 C C . GLN A 1 70 ? -1.002 15.103 20.748 1.00 86.69 70 GLN A C 1
ATOM 556 O O . GLN A 1 70 ? -0.002 15.641 20.279 1.00 86.69 70 GLN A O 1
ATOM 561 N N . LEU A 1 71 ? -1.694 14.172 20.087 1.00 88.56 71 LEU A N 1
ATOM 562 C CA . LEU A 1 71 ? -1.327 13.697 18.762 1.00 88.56 71 LEU A CA 1
ATOM 563 C C . LEU A 1 71 ? -1.577 14.774 17.710 1.00 88.56 71 LEU A C 1
ATOM 565 O O . LEU A 1 71 ? -2.676 15.312 17.585 1.00 88.56 71 LEU A O 1
ATOM 569 N N . LYS A 1 72 ? -0.542 15.045 16.915 1.00 90.69 72 LYS A N 1
ATOM 570 C CA . LYS A 1 72 ? -0.603 15.921 15.744 1.00 90.69 72 LYS A CA 1
ATOM 571 C C . LYS A 1 72 ? -0.319 15.076 14.497 1.00 90.69 72 LYS A C 1
ATOM 573 O O . LYS A 1 72 ? 0.845 14.985 14.109 1.00 90.69 72 LYS A O 1
ATOM 578 N N . PRO A 1 73 ? -1.348 14.469 13.865 1.00 90.00 73 PRO A N 1
ATOM 579 C CA . PRO A 1 73 ? -1.173 13.524 12.757 1.00 90.00 73 PRO A CA 1
ATOM 580 C C . PRO A 1 73 ? -0.267 14.056 11.646 1.00 90.00 73 PRO A C 1
ATOM 582 O O . PRO A 1 73 ? 0.706 13.406 11.299 1.00 90.00 73 PRO A O 1
ATOM 585 N N . LYS A 1 74 ? -0.481 15.306 11.216 1.00 90.75 74 LYS A N 1
ATOM 586 C CA . LYS A 1 74 ? 0.326 15.959 10.170 1.00 90.75 74 LYS A CA 1
ATOM 587 C C . LYS A 1 74 ? 1.820 16.055 10.494 1.00 90.75 74 LYS A C 1
ATOM 589 O O . LYS A 1 74 ? 2.646 16.023 9.592 1.00 90.75 74 LYS A O 1
ATOM 594 N N . ILE A 1 75 ? 2.171 16.235 11.769 1.00 92.12 75 ILE A N 1
ATOM 595 C CA . ILE A 1 75 ? 3.579 16.308 12.184 1.00 92.12 75 ILE A CA 1
ATOM 596 C C . ILE A 1 75 ? 4.185 14.909 12.163 1.00 92.12 75 ILE A C 1
ATOM 598 O O . ILE A 1 75 ? 5.284 14.735 11.656 1.00 92.12 75 ILE A O 1
ATOM 602 N N . ILE A 1 76 ? 3.447 13.917 12.661 1.00 92.12 76 ILE A N 1
ATOM 603 C CA . ILE A 1 76 ? 3.876 12.517 12.661 1.00 92.12 76 ILE A CA 1
ATOM 604 C C . ILE A 1 76 ? 4.075 12.016 11.227 1.00 92.12 76 ILE A C 1
ATOM 606 O O . ILE A 1 76 ? 5.114 11.442 10.930 1.00 92.12 76 ILE A O 1
ATOM 610 N N . GLU A 1 77 ? 3.130 12.294 10.325 1.00 92.62 77 GLU A N 1
ATOM 611 C CA . GLU A 1 77 ? 3.236 11.971 8.895 1.00 92.62 77 GLU A CA 1
ATOM 612 C C . GLU A 1 77 ? 4.509 12.558 8.282 1.00 92.62 77 GLU A C 1
ATOM 614 O O . GLU A 1 77 ? 5.267 11.846 7.626 1.00 92.62 77 GLU A O 1
ATOM 619 N N . LYS A 1 78 ? 4.776 13.842 8.554 1.00 91.31 78 LYS A N 1
ATOM 620 C CA . LYS A 1 78 ? 5.956 14.539 8.044 1.00 91.31 78 LYS A CA 1
ATOM 621 C C . LYS A 1 78 ? 7.262 13.936 8.568 1.00 91.31 78 LYS A C 1
ATOM 623 O O . LYS A 1 78 ? 8.158 13.686 7.773 1.00 91.31 78 LYS A O 1
ATOM 628 N N . VAL A 1 79 ? 7.356 13.659 9.869 1.00 92.38 79 VAL A N 1
ATOM 629 C CA . VAL A 1 79 ? 8.557 13.049 10.469 1.00 92.38 79 VAL A CA 1
ATOM 630 C C . VAL A 1 79 ? 8.809 11.655 9.894 1.00 92.38 79 VAL A C 1
ATOM 632 O O . VAL A 1 79 ? 9.935 11.343 9.518 1.00 92.38 79 VAL A O 1
ATOM 635 N N . ILE A 1 80 ? 7.764 10.833 9.745 1.00 90.75 80 ILE A N 1
ATOM 636 C CA . ILE A 1 80 ? 7.897 9.499 9.141 1.00 90.75 80 ILE A CA 1
ATOM 637 C C . ILE A 1 80 ? 8.400 9.609 7.697 1.00 90.75 80 ILE A C 1
ATOM 639 O O . ILE A 1 80 ? 9.296 8.866 7.305 1.00 90.75 80 ILE A O 1
ATOM 643 N N . GLN A 1 81 ? 7.866 10.551 6.917 1.00 89.75 81 GLN A N 1
ATOM 644 C CA . GLN A 1 81 ? 8.278 10.760 5.530 1.00 89.75 81 GLN A CA 1
ATOM 645 C C . GLN A 1 81 ? 9.715 11.300 5.399 1.00 89.75 81 GLN A C 1
ATOM 647 O O . GLN A 1 81 ? 10.401 10.972 4.434 1.00 89.75 81 GLN A O 1
ATOM 652 N N . GLU A 1 82 ? 10.179 12.113 6.351 1.00 90.31 82 GLU A N 1
ATOM 653 C CA . GLU A 1 82 ? 11.548 12.649 6.375 1.00 90.31 82 GLU A CA 1
ATOM 654 C C . GLU A 1 82 ? 12.583 11.591 6.781 1.00 90.31 82 GLU A C 1
ATOM 656 O O . GLU A 1 82 ? 13.649 11.509 6.172 1.00 90.31 82 GLU A O 1
ATOM 661 N N . CYS A 1 83 ? 12.270 10.752 7.770 1.00 89.94 83 CYS A N 1
ATOM 662 C CA . CYS A 1 83 ? 13.174 9.699 8.236 1.00 89.94 83 CYS A CA 1
ATOM 663 C C . CYS A 1 83 ? 13.221 8.480 7.300 1.00 89.94 83 CYS A C 1
ATOM 665 O O . CYS A 1 83 ? 14.231 7.777 7.274 1.00 89.94 83 CYS A O 1
ATOM 667 N N . LEU A 1 84 ? 12.150 8.212 6.541 1.00 88.31 84 LEU A N 1
ATOM 668 C CA . LEU A 1 84 ? 12.025 7.040 5.667 1.00 88.31 84 LEU A CA 1
ATOM 669 C C . LEU A 1 84 ? 11.837 7.474 4.198 1.00 88.31 84 LEU A C 1
ATOM 671 O O . LEU A 1 84 ? 10.708 7.526 3.700 1.00 88.31 84 LEU A O 1
ATOM 675 N N . PRO A 1 85 ? 12.930 7.769 3.462 1.00 84.50 85 PRO A N 1
ATOM 676 C CA . PRO A 1 85 ? 12.864 8.366 2.124 1.00 84.50 85 PRO A CA 1
ATOM 677 C C . PRO A 1 85 ? 12.275 7.441 1.047 1.00 84.50 85 PRO A C 1
ATOM 679 O O . PRO A 1 85 ? 11.828 7.926 -0.001 1.00 84.50 85 PRO A O 1
ATOM 682 N N . ASP A 1 86 ? 12.251 6.126 1.283 1.00 86.19 86 ASP A N 1
ATOM 683 C CA . ASP A 1 86 ? 11.622 5.157 0.382 1.00 86.19 86 ASP A CA 1
ATOM 684 C C . ASP A 1 86 ? 10.090 5.138 0.512 1.00 86.19 86 ASP A C 1
ATOM 686 O O . ASP A 1 86 ? 9.408 4.573 -0.342 1.00 86.19 86 ASP A O 1
ATOM 690 N N . ILE A 1 87 ? 9.512 5.808 1.514 1.00 87.44 87 ILE A N 1
ATOM 691 C CA . ILE A 1 87 ? 8.062 5.970 1.623 1.00 87.44 87 ILE A CA 1
ATOM 692 C C . ILE A 1 87 ? 7.598 7.117 0.711 1.00 87.44 87 ILE A C 1
ATOM 694 O O . ILE A 1 87 ? 8.112 8.234 0.736 1.00 87.44 87 ILE A O 1
ATOM 698 N N . SER A 1 88 ? 6.618 6.836 -0.149 1.00 88.06 88 SER A N 1
ATOM 699 C CA . SER A 1 88 ? 6.005 7.818 -1.050 1.00 88.06 88 SER A CA 1
ATOM 700 C C . SER A 1 88 ? 4.914 8.632 -0.366 1.00 88.06 88 SER A C 1
ATOM 702 O O . SER A 1 88 ? 4.717 9.796 -0.712 1.00 88.06 88 SER A O 1
ATOM 704 N N . TRP A 1 89 ? 4.169 8.011 0.547 1.00 91.62 89 TRP A N 1
ATOM 705 C CA . TRP A 1 89 ? 3.059 8.635 1.255 1.00 91.62 89 TRP A CA 1
ATOM 706 C C . TRP A 1 89 ? 2.817 7.945 2.599 1.00 91.62 89 TRP A C 1
ATOM 708 O O . TRP A 1 89 ? 2.973 6.727 2.713 1.00 91.62 89 TRP A O 1
ATOM 718 N N . VAL A 1 90 ? 2.420 8.732 3.597 1.00 93.12 90 VAL A N 1
ATOM 719 C CA . VAL A 1 90 ? 2.057 8.274 4.940 1.00 93.12 90 VAL A CA 1
ATOM 720 C C . VAL A 1 90 ? 0.733 8.923 5.323 1.00 93.12 90 VAL A C 1
ATOM 722 O O . VAL A 1 90 ? 0.583 10.134 5.172 1.00 93.12 90 VAL A O 1
ATOM 725 N N . GLY A 1 91 ? -0.197 8.136 5.856 1.00 92.88 91 GLY A N 1
ATOM 726 C CA . GLY A 1 91 ? -1.432 8.625 6.460 1.00 92.88 91 GLY A CA 1
ATOM 727 C C . GLY A 1 91 ? -1.571 8.145 7.898 1.00 92.88 91 GLY A C 1
ATOM 728 O O . GLY A 1 91 ? -1.421 6.956 8.178 1.00 92.88 91 GLY A O 1
ATOM 729 N N . VAL A 1 92 ? -1.887 9.052 8.824 1.00 94.06 92 VAL A N 1
ATOM 730 C CA . VAL A 1 92 ? -2.115 8.728 10.238 1.00 94.06 92 VAL A CA 1
ATOM 731 C C . VAL A 1 92 ? -3.565 9.028 10.600 1.00 94.06 92 VAL A C 1
ATOM 733 O O . VAL A 1 92 ? -3.973 10.179 10.753 1.00 94.06 92 VAL A O 1
ATOM 736 N N . THR A 1 93 ? -4.361 7.976 10.793 1.00 92.88 93 THR A N 1
ATOM 737 C CA . THR A 1 93 ? -5.792 8.096 11.105 1.00 92.88 93 THR A CA 1
ATOM 738 C C . THR A 1 93 ? -6.108 7.569 12.499 1.00 92.88 93 THR A C 1
ATOM 740 O O . THR A 1 93 ? -5.778 6.438 12.852 1.00 92.88 93 THR A O 1
ATOM 743 N N . VAL A 1 94 ? -6.823 8.365 13.296 1.00 91.88 94 VAL A N 1
ATOM 744 C CA . VAL A 1 94 ? -7.303 7.958 14.624 1.00 91.88 94 VAL A CA 1
ATOM 745 C C . VAL A 1 94 ? -8.706 7.351 14.504 1.00 91.88 94 VAL A C 1
ATOM 747 O O . VAL A 1 94 ? -9.661 8.044 14.164 1.00 91.88 94 VAL A O 1
ATOM 750 N N . LYS A 1 95 ? -8.851 6.059 14.818 1.00 90.25 95 LYS A N 1
ATOM 751 C CA . LYS A 1 95 ? -10.122 5.313 14.848 1.00 90.25 95 LYS A CA 1
ATOM 752 C C . LYS A 1 95 ? -10.457 4.904 16.288 1.00 90.25 95 LYS A C 1
ATOM 754 O O . LYS A 1 95 ? -10.050 3.848 16.771 1.00 90.25 95 LYS A O 1
ATOM 759 N N . GLY A 1 96 ? -11.216 5.744 16.994 1.00 88.44 96 GLY A N 1
ATOM 760 C CA . GLY A 1 96 ? -11.628 5.478 18.378 1.00 88.44 96 GLY A CA 1
ATOM 761 C C . GLY A 1 96 ? -10.451 5.538 19.357 1.00 88.44 96 GLY A C 1
ATOM 762 O O . GLY A 1 96 ? -9.967 6.630 19.656 1.00 88.44 96 GLY A O 1
ATOM 763 N N . THR A 1 97 ? -10.027 4.377 19.865 1.00 91.12 97 THR A N 1
ATOM 764 C CA . THR A 1 97 ? -8.841 4.168 20.723 1.00 91.12 97 THR A CA 1
ATOM 765 C C . THR A 1 97 ? -7.649 3.558 19.974 1.00 91.12 97 THR A C 1
ATOM 767 O O . THR A 1 97 ? -6.601 3.313 20.574 1.00 91.12 97 THR A O 1
ATOM 770 N N . LYS A 1 98 ? -7.800 3.297 18.670 1.00 92.31 98 LYS A N 1
ATOM 771 C CA . LYS A 1 98 ? -6.756 2.778 17.785 1.00 92.31 98 LYS A CA 1
ATOM 772 C C . LYS A 1 98 ? -6.244 3.886 16.865 1.00 92.31 98 LYS A C 1
ATOM 774 O O . LYS A 1 98 ? -7.030 4.696 16.377 1.00 92.31 98 LYS A O 1
ATOM 779 N N . VAL A 1 99 ? -4.948 3.895 16.583 1.00 94.31 99 VAL A N 1
ATOM 780 C CA . VAL A 1 99 ? -4.347 4.690 15.506 1.00 94.31 99 VAL A CA 1
ATOM 781 C C . VAL A 1 99 ? -3.878 3.750 14.407 1.00 94.31 99 VAL A C 1
ATOM 783 O O . VAL A 1 99 ? -3.240 2.741 14.693 1.00 94.31 99 VAL A O 1
ATOM 786 N N . VAL A 1 100 ? -4.218 4.075 13.163 1.00 94.00 100 VAL A N 1
ATOM 787 C CA . VAL A 1 100 ? -3.774 3.348 11.974 1.00 94.00 100 VAL A CA 1
ATOM 788 C C . VAL A 1 100 ? -2.791 4.233 11.222 1.00 94.00 100 VAL A C 1
ATOM 790 O O . VAL A 1 100 ? -3.122 5.370 10.882 1.00 94.00 100 VAL A O 1
ATOM 793 N N . VA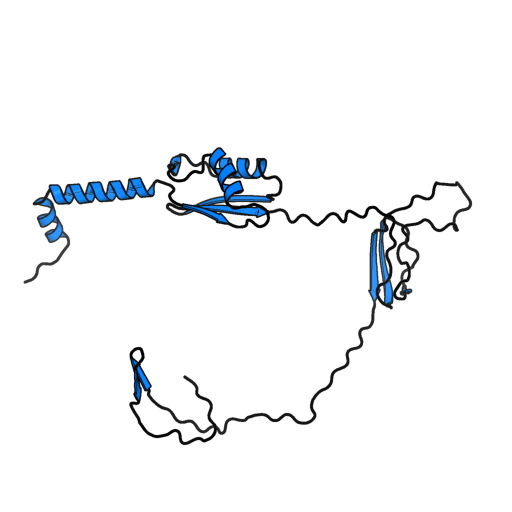L A 1 101 ? -1.592 3.709 11.002 1.00 93.25 101 VAL A N 1
ATOM 794 C CA . VAL A 1 101 ? -0.550 4.307 10.172 1.00 93.25 101 VAL A CA 1
ATOM 795 C C . VAL A 1 101 ? -0.515 3.525 8.866 1.00 93.25 101 VAL A C 1
ATOM 797 O O . VAL A 1 101 ? -0.201 2.336 8.849 1.00 93.25 101 VAL A O 1
ATOM 800 N N . GLU A 1 102 ? -0.886 4.183 7.779 1.00 93.38 102 GLU A N 1
ATOM 801 C CA . GLU A 1 102 ? -0.884 3.615 6.435 1.00 93.38 102 GLU A CA 1
ATOM 802 C C . GLU A 1 102 ? 0.335 4.163 5.695 1.00 93.38 102 GLU A C 1
ATOM 804 O O . GLU A 1 102 ? 0.489 5.377 5.566 1.00 93.38 102 GLU A O 1
ATOM 809 N N . THR A 1 103 ? 1.221 3.284 5.231 1.00 91.56 103 THR A N 1
ATOM 810 C CA . THR A 1 103 ? 2.417 3.669 4.474 1.00 91.56 103 THR A CA 1
ATOM 811 C C . THR A 1 103 ? 2.342 3.125 3.059 1.00 91.56 103 THR A C 1
ATOM 813 O O . THR A 1 103 ? 2.000 1.965 2.850 1.00 91.56 103 THR A O 1
ATOM 816 N N . VAL A 1 104 ? 2.695 3.948 2.076 1.00 89.75 104 VAL A N 1
ATOM 817 C CA . VAL A 1 104 ? 2.820 3.533 0.675 1.00 89.75 104 VAL A CA 1
ATOM 818 C C . VAL A 1 104 ? 4.262 3.736 0.252 1.00 89.75 104 VAL A C 1
ATOM 820 O O . VAL A 1 104 ? 4.741 4.865 0.169 1.00 89.75 104 VAL A O 1
ATOM 823 N N . GLU A 1 105 ? 4.960 2.639 -0.012 1.00 88.19 105 GLU A N 1
ATOM 824 C CA . GLU A 1 105 ? 6.369 2.647 -0.405 1.00 88.19 105 GLU A CA 1
ATOM 825 C C . GLU A 1 105 ? 6.544 2.921 -1.905 1.00 88.19 105 GLU A C 1
ATOM 827 O O . GLU A 1 105 ? 5.727 2.523 -2.743 1.00 88.19 105 GLU A O 1
ATOM 832 N N . LYS A 1 106 ? 7.633 3.606 -2.259 1.00 84.31 106 LYS A N 1
ATOM 833 C CA . LYS A 1 106 ? 8.025 3.844 -3.648 1.00 84.31 106 LYS A CA 1
ATOM 834 C C . LYS A 1 106 ? 8.422 2.514 -4.271 1.00 84.31 106 LYS A C 1
ATOM 836 O O . LYS A 1 106 ? 9.303 1.814 -3.782 1.00 84.31 106 LYS A O 1
ATOM 841 N N . THR A 1 107 ? 7.819 2.186 -5.409 1.00 72.81 107 THR A N 1
ATOM 842 C CA . THR A 1 107 ? 8.311 1.075 -6.225 1.00 72.81 107 THR A CA 1
ATOM 843 C C . THR A 1 107 ? 9.607 1.525 -6.885 1.00 72.81 107 THR A C 1
ATOM 845 O O . THR A 1 107 ? 9.583 2.268 -7.866 1.00 72.81 107 THR A O 1
ATOM 848 N N . GLN A 1 108 ? 10.750 1.109 -6.339 1.00 62.28 108 GLN A N 1
ATOM 849 C CA . GLN A 1 108 ? 12.020 1.299 -7.024 1.00 62.28 108 GLN A CA 1
ATOM 850 C C . GLN A 1 108 ? 12.002 0.429 -8.285 1.00 62.28 108 GLN A C 1
ATOM 852 O O . GLN A 1 108 ? 12.139 -0.793 -8.225 1.00 62.28 108 GLN A O 1
ATOM 857 N N . VAL A 1 109 ? 11.815 1.057 -9.451 1.00 59.44 109 VAL A N 1
ATOM 858 C CA . VAL A 1 109 ? 12.156 0.415 -10.722 1.00 59.44 109 VAL A CA 1
ATOM 859 C C . VAL A 1 109 ? 13.644 0.143 -10.623 1.00 59.44 109 VAL A C 1
ATOM 861 O O . VAL A 1 109 ? 14.433 1.086 -10.558 1.00 59.44 109 VAL A O 1
ATOM 864 N N . LYS A 1 110 ? 14.008 -1.137 -10.514 1.00 57.00 110 LYS A N 1
ATOM 865 C CA . LYS A 1 110 ? 15.392 -1.598 -10.464 1.00 57.00 110 LYS A CA 1
ATOM 866 C C . LYS A 1 110 ? 16.117 -0.889 -11.605 1.00 57.00 110 LYS A C 1
ATOM 868 O O . LYS A 1 110 ? 15.878 -1.217 -12.763 1.00 57.00 110 LYS A O 1
ATOM 873 N N . LYS A 1 111 ? 16.919 0.140 -11.299 1.00 55.62 111 LYS A N 1
ATOM 874 C CA . LYS A 1 111 ? 17.798 0.747 -12.297 1.00 55.62 111 LYS A CA 1
ATOM 875 C C . LYS A 1 111 ? 18.660 -0.410 -12.759 1.00 55.62 111 LYS A C 1
ATOM 877 O O . LYS A 1 111 ? 19.425 -0.950 -11.958 1.00 55.62 111 LYS A O 1
ATOM 882 N N . GLU A 1 112 ? 18.434 -0.883 -13.979 1.00 56.72 112 GLU A N 1
ATOM 883 C CA . GLU A 1 112 ? 19.274 -1.919 -14.551 1.00 56.72 112 GLU A CA 1
ATOM 884 C C . GLU A 1 112 ? 20.691 -1.362 -14.514 1.00 56.72 112 GLU A C 1
ATOM 886 O O . GLU A 1 112 ? 21.013 -0.384 -15.179 1.00 56.72 112 GLU A O 1
ATOM 891 N N . LYS A 1 113 ? 21.516 -1.938 -13.639 1.00 54.09 113 LYS A N 1
ATOM 892 C CA . LYS A 1 113 ? 22.874 -1.476 -13.331 1.00 54.09 113 LYS A CA 1
ATOM 893 C C . LYS A 1 113 ? 23.848 -1.735 -14.490 1.00 54.09 113 LYS A C 1
ATOM 895 O O . LYS A 1 113 ? 25.053 -1.598 -14.325 1.00 54.09 113 LYS A O 1
ATOM 900 N N . ASN A 1 114 ? 23.326 -2.152 -15.639 1.00 57.19 114 ASN A N 1
ATOM 901 C CA . ASN A 1 114 ? 24.095 -2.447 -16.827 1.00 57.19 114 ASN A CA 1
ATOM 902 C C . ASN A 1 114 ? 24.121 -1.193 -17.700 1.00 57.19 114 ASN A C 1
ATOM 904 O O . ASN A 1 114 ? 23.322 -1.037 -18.614 1.00 57.19 114 ASN A O 1
ATOM 908 N N . GLU A 1 115 ? 25.067 -0.305 -17.404 1.00 62.56 115 GLU A N 1
ATOM 909 C CA . GLU A 1 115 ? 25.500 0.759 -18.324 1.00 62.56 115 GLU A CA 1
ATOM 910 C C . GLU A 1 115 ? 26.468 0.226 -19.398 1.00 62.56 115 GLU A C 1
ATOM 912 O O . GLU A 1 115 ? 27.016 0.988 -20.191 1.00 62.56 115 GLU A O 1
ATOM 917 N N . ASN A 1 116 ? 26.682 -1.093 -19.436 1.00 74.06 116 ASN A N 1
ATOM 918 C CA . ASN A 1 116 ? 27.503 -1.745 -20.445 1.00 74.06 116 ASN A CA 1
ATOM 919 C C . ASN A 1 116 ? 26.909 -1.528 -21.842 1.00 74.06 116 ASN A C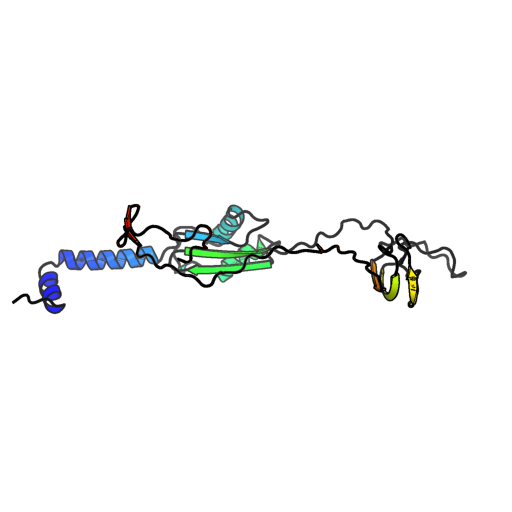 1
ATOM 921 O O . ASN A 1 116 ? 25.692 -1.452 -22.020 1.00 74.06 116 ASN A O 1
ATOM 925 N N . HIS A 1 117 ? 27.777 -1.475 -22.849 1.00 80.56 117 HIS A N 1
ATOM 926 C CA . HIS A 1 117 ? 27.356 -1.363 -24.242 1.00 80.56 117 HIS A CA 1
ATOM 927 C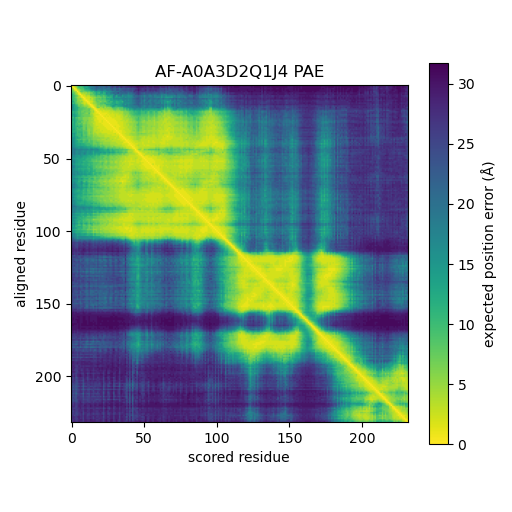 C . HIS A 1 117 ? 26.461 -2.547 -24.612 1.00 80.56 117 HIS A C 1
ATOM 929 O O . HIS A 1 117 ? 26.821 -3.702 -24.379 1.00 80.56 117 HIS A O 1
ATOM 935 N N . ALA A 1 118 ? 25.296 -2.259 -25.184 1.00 86.44 118 ALA A N 1
ATOM 936 C CA . ALA A 1 118 ? 24.375 -3.284 -25.651 1.00 86.44 118 ALA A CA 1
ATOM 937 C C . ALA A 1 118 ? 23.677 -2.829 -26.926 1.00 86.44 118 ALA A C 1
ATOM 939 O O . ALA A 1 118 ? 23.556 -1.633 -27.192 1.00 86.44 118 ALA A O 1
ATOM 940 N N . HIS A 1 119 ? 23.205 -3.812 -27.683 1.00 91.12 119 HIS A N 1
ATOM 941 C CA . HIS A 1 119 ? 22.403 -3.628 -28.884 1.00 91.12 119 HIS A CA 1
ATOM 942 C C . HIS A 1 119 ? 20.952 -4.013 -28.591 1.00 91.12 119 HIS A C 1
ATOM 944 O O . HIS A 1 119 ? 20.689 -4.918 -27.797 1.00 91.12 119 HIS A O 1
ATOM 950 N N . VAL A 1 120 ? 20.007 -3.378 -29.282 1.00 91.44 120 VAL A N 1
ATOM 951 C CA . VAL A 1 120 ? 18.614 -3.837 -29.311 1.00 91.44 120 VAL A CA 1
ATOM 952 C C . VAL A 1 120 ? 18.482 -4.842 -30.447 1.00 91.44 120 VAL A C 1
ATOM 954 O O . VAL A 1 120 ? 18.728 -4.491 -31.599 1.00 91.44 120 VAL A O 1
ATOM 957 N N . ILE A 1 121 ? 18.092 -6.077 -30.130 1.00 94.25 121 ILE A N 1
ATOM 958 C CA . ILE A 1 121 ? 17.943 -7.167 -31.105 1.00 94.25 121 ILE A CA 1
ATOM 959 C C . ILE A 1 121 ? 16.480 -7.582 -31.285 1.00 94.25 121 ILE A C 1
ATOM 961 O O . ILE A 1 121 ? 15.672 -7.506 -30.356 1.00 94.25 121 ILE A O 1
ATOM 965 N N . ALA A 1 122 ? 16.137 -8.076 -32.471 1.00 95.06 122 ALA A N 1
ATOM 966 C CA . ALA A 1 122 ? 14.830 -8.661 -32.736 1.00 95.06 122 ALA A CA 1
ATOM 967 C C . ALA A 1 122 ? 14.669 -9.995 -31.997 1.00 95.06 122 ALA A C 1
ATOM 969 O O . ALA A 1 122 ? 15.511 -10.885 -32.078 1.00 95.06 122 ALA A O 1
ATOM 970 N N . LYS A 1 123 ? 13.544 -10.168 -31.301 1.00 92.75 123 LYS A N 1
ATOM 971 C CA . LYS A 1 123 ? 13.205 -11.438 -30.636 1.00 92.75 123 LYS A CA 1
ATOM 972 C C . LYS A 1 123 ? 12.497 -12.427 -31.566 1.00 92.75 123 LYS A C 1
ATOM 974 O O . LYS A 1 123 ? 12.521 -13.630 -31.324 1.00 92.75 123 LYS A O 1
ATOM 979 N N . LYS A 1 124 ? 11.804 -11.920 -32.584 1.00 91.75 124 LYS A N 1
ATOM 980 C CA . LYS A 1 124 ? 10.956 -12.684 -33.505 1.00 91.75 124 LYS A CA 1
ATOM 981 C C . LYS A 1 124 ? 11.106 -12.144 -34.919 1.00 91.75 124 LYS A C 1
ATOM 983 O O . LYS A 1 124 ? 11.456 -10.979 -35.085 1.00 91.75 124 LYS A O 1
ATOM 988 N N . THR A 1 125 ? 10.776 -12.976 -35.902 1.00 93.69 125 THR A N 1
ATOM 989 C CA . THR A 1 125 ? 10.642 -12.527 -37.287 1.00 93.69 125 THR A CA 1
ATOM 990 C C . THR A 1 125 ? 9.434 -11.607 -37.429 1.00 93.69 125 THR A C 1
ATOM 992 O O . THR A 1 125 ? 8.354 -11.944 -36.934 1.00 93.69 125 THR A O 1
ATOM 995 N N . GLY A 1 126 ? 9.589 -10.478 -38.114 1.00 94.06 126 GLY A N 1
ATOM 996 C CA . GLY A 1 126 ? 8.491 -9.547 -38.366 1.00 94.06 126 GLY A CA 1
ATOM 997 C C . GLY A 1 126 ? 8.853 -8.429 -39.335 1.00 94.06 126 GLY A C 1
ATOM 998 O O . GLY A 1 126 ? 10.010 -8.288 -39.709 1.00 94.06 126 GLY A O 1
ATOM 999 N N . ILE A 1 127 ? 7.857 -7.637 -39.729 1.00 96.00 127 ILE A N 1
ATOM 1000 C CA . ILE A 1 127 ? 8.044 -6.443 -40.568 1.00 96.00 127 ILE A CA 1
ATOM 1001 C C . ILE A 1 127 ? 8.013 -5.207 -39.675 1.00 96.00 127 ILE A C 1
ATOM 1003 O O . ILE A 1 127 ? 7.036 -5.010 -38.946 1.00 96.00 127 ILE A O 1
ATOM 1007 N N . VAL A 1 128 ? 9.061 -4.390 -39.722 1.00 95.75 128 VAL A N 1
ATOM 1008 C CA . VAL A 1 128 ? 9.186 -3.159 -38.935 1.00 95.75 128 VAL A CA 1
ATOM 1009 C C . VAL A 1 128 ? 8.159 -2.132 -39.407 1.00 95.75 128 VAL A C 1
ATOM 1011 O O . VAL A 1 128 ? 7.991 -1.910 -40.601 1.00 95.75 128 VAL A O 1
ATOM 1014 N N . LYS A 1 129 ? 7.450 -1.515 -38.462 1.00 95.06 129 LYS A N 1
ATOM 1015 C CA . LYS A 1 129 ? 6.440 -0.481 -38.724 1.00 95.06 129 LYS A CA 1
ATOM 1016 C C . LYS A 1 129 ? 6.810 0.880 -38.169 1.00 95.06 129 LYS A C 1
ATOM 1018 O O . LYS A 1 129 ? 6.459 1.875 -38.777 1.00 95.06 129 LYS A O 1
ATOM 1023 N N . GLU A 1 130 ? 7.487 0.915 -37.029 1.00 93.75 130 GLU A N 1
ATOM 1024 C CA . GLU A 1 130 ? 7.861 2.168 -36.381 1.00 93.75 130 GLU A CA 1
ATOM 1025 C C . GLU A 1 130 ? 9.159 1.972 -35.602 1.00 93.75 130 GLU A C 1
ATOM 1027 O O . GLU A 1 130 ? 9.367 0.927 -34.970 1.00 93.75 130 GLU A O 1
ATOM 1032 N N . ILE A 1 131 ? 10.023 2.985 -35.648 1.00 93.38 131 ILE A N 1
ATOM 1033 C CA . ILE A 1 131 ? 11.327 2.989 -34.989 1.00 93.38 131 ILE A CA 1
ATOM 1034 C C . ILE A 1 131 ? 11.470 4.286 -34.190 1.00 93.38 131 ILE A C 1
ATOM 1036 O O . ILE A 1 131 ? 11.558 5.372 -34.754 1.00 93.38 131 ILE A O 1
ATOM 1040 N N . LEU A 1 132 ? 11.574 4.164 -32.867 1.00 94.50 132 LEU A N 1
ATOM 1041 C CA . LEU A 1 132 ? 11.888 5.261 -31.958 1.00 94.50 132 LEU A CA 1
ATOM 1042 C C . LEU A 1 132 ? 13.225 4.987 -31.269 1.00 94.50 132 LEU A C 1
ATOM 1044 O O . LEU A 1 132 ? 13.325 4.114 -30.405 1.00 94.50 132 LEU A O 1
ATOM 1048 N N . VAL A 1 133 ? 14.256 5.756 -31.609 1.00 91.69 133 VAL A N 1
ATOM 1049 C CA . VAL A 1 133 ? 15.585 5.628 -30.996 1.00 91.69 133 VAL A CA 1
ATOM 1050 C C . VAL A 1 133 ? 15.746 6.661 -29.884 1.00 91.69 133 VAL A C 1
ATOM 1052 O O . VAL A 1 133 ? 15.621 7.857 -30.121 1.00 91.69 133 VAL A O 1
ATOM 1055 N N . ILE A 1 134 ? 16.032 6.195 -28.666 1.00 89.25 134 ILE A N 1
ATOM 1056 C CA . ILE A 1 134 ? 16.343 7.042 -27.503 1.00 89.25 134 ILE A CA 1
ATOM 1057 C C . ILE A 1 134 ? 17.864 7.195 -27.353 1.00 89.25 134 ILE A C 1
ATOM 1059 O O . ILE A 1 134 ? 18.347 8.273 -27.026 1.00 89.25 134 ILE A O 1
ATOM 1063 N N . ASN A 1 135 ? 18.620 6.113 -27.567 1.00 86.62 135 ASN A N 1
ATOM 1064 C CA . ASN A 1 135 ? 20.079 6.079 -27.510 1.00 86.62 135 ASN A CA 1
ATOM 1065 C C . ASN A 1 135 ? 20.625 5.012 -28.478 1.00 86.62 135 ASN A C 1
ATOM 1067 O O . ASN A 1 135 ? 20.049 3.928 -28.575 1.00 86.62 135 ASN A O 1
ATOM 1071 N N . GLY A 1 136 ? 21.739 5.286 -29.157 1.00 87.25 136 GLY A N 1
ATOM 1072 C CA . GLY A 1 136 ? 22.299 4.426 -30.211 1.00 87.25 136 GLY A CA 1
ATOM 1073 C C . GLY A 1 136 ? 21.875 4.830 -31.627 1.00 87.25 136 GLY A C 1
ATOM 1074 O O . GLY A 1 136 ? 21.342 5.918 -31.838 1.00 87.25 136 GLY A O 1
ATOM 1075 N N . GLN A 1 137 ? 22.130 3.958 -32.602 1.00 89.12 137 GLN A N 1
ATOM 1076 C CA . GLN A 1 137 ? 21.852 4.199 -34.023 1.00 89.12 137 GLN A CA 1
ATOM 1077 C C . GLN A 1 137 ? 20.951 3.095 -34.591 1.00 89.12 137 GLN A C 1
ATOM 1079 O O . GLN A 1 137 ? 21.266 1.916 -34.453 1.00 89.12 137 GLN A O 1
ATOM 1084 N N . ALA A 1 138 ? 19.832 3.455 -35.229 1.00 91.12 138 ALA A N 1
ATOM 1085 C CA . ALA A 1 138 ? 18.990 2.481 -35.930 1.00 91.12 138 ALA A CA 1
ATOM 1086 C C . ALA A 1 138 ? 19.713 1.932 -37.169 1.00 91.12 138 ALA A C 1
ATOM 1088 O O . ALA A 1 138 ? 20.235 2.704 -37.971 1.00 91.12 138 ALA A O 1
ATOM 1089 N N . VAL A 1 139 ? 19.721 0.605 -37.311 1.00 91.06 139 VAL A N 1
ATOM 1090 C CA . VAL A 1 139 ? 20.339 -0.112 -38.447 1.00 91.06 139 VAL A CA 1
ATOM 1091 C C . VAL A 1 139 ? 19.279 -0.598 -39.447 1.00 91.06 139 VAL A C 1
ATOM 1093 O O . VAL A 1 139 ? 19.586 -0.905 -40.594 1.00 91.06 139 VAL A O 1
ATOM 1096 N N . VAL A 1 140 ? 18.014 -0.631 -39.026 1.00 91.19 140 VAL A N 1
ATOM 1097 C CA . VAL A 1 140 ? 16.856 -1.035 -39.836 1.00 91.19 140 VAL A CA 1
ATOM 1098 C C . VAL A 1 140 ? 15.997 0.173 -40.206 1.00 91.19 140 VAL A C 1
ATOM 1100 O O . VAL A 1 140 ? 16.064 1.212 -39.545 1.00 91.19 140 VAL A O 1
ATOM 1103 N N . ARG A 1 141 ? 15.181 0.039 -41.252 1.00 93.56 141 ARG A N 1
ATOM 1104 C CA . ARG A 1 141 ? 14.218 1.044 -41.717 1.00 93.56 141 ARG A CA 1
ATOM 1105 C C . ARG A 1 141 ? 12.781 0.541 -41.580 1.00 93.56 141 ARG A C 1
ATOM 1107 O O . ARG A 1 141 ? 12.527 -0.640 -41.349 1.00 93.56 141 ARG A O 1
ATOM 1114 N N . GLU A 1 142 ? 11.831 1.463 -41.684 1.00 93.62 142 GLU A N 1
ATOM 1115 C CA . GLU A 1 142 ? 10.414 1.110 -41.780 1.00 93.62 142 GLU A CA 1
ATOM 1116 C C . GLU A 1 142 ? 10.170 0.221 -43.006 1.00 93.62 142 GLU A C 1
ATOM 1118 O O . GLU A 1 142 ? 10.797 0.403 -44.047 1.00 93.62 142 GLU A O 1
ATOM 1123 N N . GLU A 1 143 ? 9.267 -0.748 -42.861 1.00 94.25 143 GLU A N 1
ATOM 1124 C CA . GLU A 1 143 ? 8.958 -1.807 -43.832 1.00 94.25 143 GLU A CA 1
ATOM 1125 C C . GLU A 1 143 ? 10.051 -2.876 -44.045 1.00 94.25 143 GLU A C 1
ATOM 1127 O O . GLU A 1 143 ? 9.823 -3.835 -44.787 1.00 94.25 143 GLU A O 1
ATOM 1132 N N . ASP A 1 144 ? 11.184 -2.815 -43.334 1.00 93.38 144 ASP A N 1
ATOM 1133 C CA . ASP A 1 144 ? 12.184 -3.888 -43.376 1.00 93.38 144 ASP A CA 1
ATOM 1134 C C . ASP A 1 144 ? 11.685 -5.165 -42.683 1.00 93.38 144 ASP A C 1
ATOM 1136 O O . ASP A 1 144 ? 11.018 -5.137 -41.643 1.00 93.38 144 ASP A O 1
ATOM 1140 N N . THR A 1 145 ? 12.062 -6.322 -43.233 1.00 93.94 145 THR A N 1
ATOM 1141 C CA . THR A 1 145 ? 11.843 -7.621 -42.583 1.00 93.94 145 THR A CA 1
ATOM 1142 C C . THR A 1 145 ? 13.025 -7.953 -41.684 1.00 93.94 145 THR A C 1
ATOM 1144 O O . THR A 1 145 ? 14.167 -7.987 -42.138 1.00 93.94 145 THR A O 1
ATOM 1147 N N . VAL A 1 146 ? 12.744 -8.239 -40.415 1.00 94.94 146 VAL A N 1
ATOM 1148 C CA . VAL A 1 146 ? 13.751 -8.578 -39.408 1.00 94.94 146 VAL A CA 1
ATOM 1149 C C . VAL A 1 146 ? 13.617 -10.022 -38.959 1.00 94.94 146 VAL A C 1
ATOM 1151 O O . VAL A 1 146 ? 12.511 -10.560 -38.934 1.00 94.94 146 VAL A O 1
ATOM 1154 N N . VAL A 1 147 ? 14.734 -10.644 -38.581 1.00 95.06 147 VAL A N 1
ATOM 1155 C CA . VAL A 1 147 ? 14.799 -12.021 -38.061 1.00 95.06 147 VAL A CA 1
ATOM 1156 C C . VAL A 1 147 ? 15.271 -12.054 -36.600 1.00 95.06 147 VAL A C 1
ATOM 1158 O O . VAL A 1 147 ? 15.948 -11.125 -36.159 1.00 95.06 147 VAL A O 1
ATOM 1161 N N . PRO A 1 148 ? 14.946 -13.103 -35.817 1.00 95.06 148 PRO A N 1
ATOM 1162 C CA . PRO A 1 148 ? 15.423 -13.235 -34.445 1.00 95.06 148 PRO A CA 1
ATOM 1163 C C . PRO A 1 148 ? 16.953 -13.141 -34.378 1.00 95.06 148 PRO A C 1
ATOM 1165 O O . PRO A 1 148 ? 17.648 -13.821 -35.127 1.00 95.06 148 PRO A O 1
ATOM 1168 N N . GLY A 1 149 ? 17.474 -12.311 -33.477 1.00 92.81 149 GLY A N 1
ATOM 1169 C CA . GLY A 1 149 ? 18.908 -12.064 -33.309 1.00 92.81 149 GLY A CA 1
ATOM 1170 C C . GLY A 1 149 ? 19.476 -10.925 -34.162 1.00 92.81 149 GLY A C 1
ATOM 1171 O O . GLY A 1 149 ? 20.598 -10.499 -33.906 1.00 92.81 149 GLY A O 1
ATOM 1172 N N . GLN A 1 150 ? 18.721 -10.382 -35.121 1.00 93.31 150 GLN A N 1
ATOM 1173 C CA . GLN A 1 150 ? 19.165 -9.234 -35.915 1.00 93.31 150 GLN A CA 1
ATOM 1174 C C . GLN A 1 150 ? 19.227 -7.958 -35.067 1.00 93.31 150 GLN A C 1
ATOM 1176 O O . GLN A 1 150 ? 18.315 -7.685 -34.284 1.00 93.31 150 GLN A O 1
ATOM 1181 N N . ILE A 1 151 ? 20.286 -7.164 -35.245 1.00 92.69 151 ILE A N 1
ATOM 1182 C CA . ILE A 1 151 ? 20.449 -5.863 -34.586 1.00 92.69 151 ILE A CA 1
ATOM 1183 C C . ILE A 1 151 ? 19.478 -4.860 -35.212 1.00 92.69 151 ILE A C 1
ATOM 1185 O O . ILE A 1 151 ? 19.496 -4.626 -36.416 1.00 92.69 151 ILE A O 1
ATOM 1189 N N . LEU A 1 152 ? 18.637 -4.265 -34.371 1.00 92.75 152 LEU A N 1
ATOM 1190 C CA . LEU A 1 152 ? 17.683 -3.223 -34.742 1.00 92.75 152 LEU A CA 1
ATOM 1191 C C . LEU A 1 152 ? 18.247 -1.835 -34.431 1.00 92.75 152 LEU A C 1
ATOM 1193 O O . LEU A 1 152 ? 18.186 -0.927 -35.258 1.00 92.75 152 LEU A O 1
ATOM 1197 N N . ILE A 1 153 ? 18.828 -1.688 -33.236 1.00 92.69 153 ILE A N 1
ATOM 1198 C CA . ILE A 1 153 ? 19.509 -0.468 -32.795 1.00 92.69 153 ILE A CA 1
ATOM 1199 C C . ILE A 1 153 ? 20.895 -0.860 -32.303 1.00 92.69 153 ILE A C 1
ATOM 1201 O O . ILE A 1 153 ? 21.035 -1.655 -31.369 1.00 92.69 153 ILE A O 1
ATOM 1205 N N . SER A 1 154 ? 21.919 -0.298 -32.933 1.00 89.25 154 SER A N 1
ATOM 1206 C CA . SER A 1 154 ? 23.303 -0.525 -32.565 1.00 89.25 154 SER A CA 1
ATOM 1207 C C . SER A 1 154 ? 23.752 0.412 -31.444 1.00 89.25 154 SER A C 1
ATOM 1209 O O . SER A 1 154 ? 23.528 1.623 -31.500 1.00 89.25 154 SER A O 1
ATOM 1211 N N . GLY A 1 155 ? 24.415 -0.160 -30.434 1.00 84.88 155 GLY A N 1
ATOM 1212 C CA . GLY A 1 155 ? 25.135 0.573 -29.389 1.00 84.88 155 GLY A CA 1
ATOM 1213 C C . GLY A 1 155 ? 26.583 0.898 -29.765 1.00 84.88 155 GLY A C 1
ATOM 1214 O O . GLY A 1 155 ? 27.291 1.547 -28.998 1.00 84.88 155 GLY A O 1
ATOM 1215 N N . THR A 1 156 ? 27.038 0.457 -30.939 1.00 82.56 156 THR A N 1
ATOM 1216 C CA . THR A 1 156 ? 28.362 0.771 -31.484 1.00 82.56 156 THR A CA 1
ATOM 1217 C C . THR A 1 156 ? 28.211 1.491 -32.820 1.00 82.56 156 THR A C 1
ATOM 1219 O O . THR A 1 156 ? 27.419 1.036 -33.652 1.00 82.56 156 THR A O 1
ATOM 1222 N N . PRO A 1 157 ? 28.954 2.579 -33.071 1.00 65.25 157 PRO A N 1
ATOM 1223 C CA . PRO A 1 157 ? 28.938 3.211 -34.382 1.00 65.25 157 PRO A CA 1
ATOM 1224 C C . PRO A 1 157 ? 29.502 2.239 -35.423 1.00 65.25 157 PRO A C 1
ATOM 1226 O O . PRO A 1 157 ? 30.571 1.660 -35.222 1.00 65.25 157 PRO A O 1
ATOM 1229 N N . GLU A 1 158 ? 28.786 2.048 -36.530 1.00 61.44 158 GLU A N 1
ATOM 1230 C CA . GLU A 1 158 ? 29.320 1.302 -37.667 1.00 61.44 158 GLU A CA 1
ATOM 1231 C C . GLU A 1 158 ? 30.432 2.127 -38.333 1.00 61.44 158 GLU A C 1
ATOM 1233 O O . GLU A 1 158 ? 30.236 3.282 -38.720 1.00 61.44 158 GLU A O 1
ATOM 1238 N N . GLN A 1 159 ? 31.625 1.540 -38.463 1.00 50.81 159 GLN A N 1
ATOM 1239 C CA . GLN A 1 159 ? 32.696 2.094 -39.291 1.00 50.81 159 GLN A CA 1
ATOM 1240 C C . GLN A 1 159 ? 32.261 2.000 -40.756 1.00 50.81 159 GLN A C 1
ATOM 1242 O O . GLN A 1 159 ? 32.479 0.976 -41.395 1.00 50.81 159 GLN A O 1
ATOM 1247 N N . GLY A 1 160 ? 31.610 3.030 -41.301 1.00 51.59 160 GLY A N 1
ATOM 1248 C CA . GLY A 1 160 ? 31.217 2.935 -42.709 1.00 51.59 160 GLY A CA 1
ATOM 1249 C C . GLY A 1 160 ? 30.604 4.137 -43.410 1.00 51.59 160 GLY A C 1
ATOM 1250 O O . GLY A 1 160 ? 30.644 4.153 -44.634 1.00 51.59 160 GLY A O 1
ATOM 1251 N N . GLN A 1 161 ? 30.048 5.146 -42.731 1.00 44.41 161 GLN A N 1
ATOM 1252 C CA . GLN A 1 161 ? 29.328 6.216 -43.448 1.00 44.41 161 GLN A CA 1
ATOM 1253 C C . GLN A 1 161 ? 29.546 7.604 -42.843 1.00 44.41 161 GLN A C 1
ATOM 1255 O O . GLN A 1 161 ? 28.620 8.228 -42.341 1.00 44.41 161 GLN A O 1
ATOM 1260 N N . SER A 1 162 ? 30.790 8.083 -42.883 1.00 40.62 162 SER A N 1
ATOM 1261 C CA . SER A 1 162 ? 31.144 9.492 -43.136 1.00 40.62 162 SER A CA 1
ATOM 1262 C C . SER A 1 162 ? 32.664 9.607 -43.161 1.00 40.62 162 SER A C 1
ATOM 1264 O O . SER A 1 162 ? 33.330 9.593 -42.127 1.00 40.62 162 SER A O 1
ATOM 1266 N N . ALA A 1 163 ? 33.222 9.694 -44.368 1.00 47.81 163 ALA A N 1
ATOM 1267 C CA . ALA A 1 163 ? 34.577 10.173 -44.580 1.00 47.81 163 ALA A CA 1
ATOM 1268 C C . ALA A 1 163 ? 34.595 11.675 -44.256 1.00 47.81 163 ALA A C 1
ATOM 1270 O O . ALA A 1 163 ? 34.298 12.507 -45.107 1.00 47.81 163 ALA A O 1
ATOM 1271 N N . GLY A 1 164 ? 34.863 12.007 -42.997 1.00 45.31 164 GLY A N 1
ATOM 1272 C CA . GLY A 1 164 ? 34.939 13.385 -42.525 1.00 45.31 164 GLY A CA 1
ATOM 1273 C C . GLY A 1 164 ? 34.852 13.441 -41.007 1.00 45.31 164 GLY A C 1
ATOM 1274 O O . GLY A 1 164 ? 33.768 13.340 -40.451 1.00 45.31 164 GLY A O 1
ATOM 1275 N N . GLU A 1 165 ? 36.008 13.610 -40.367 1.00 42.66 165 GLU A N 1
ATOM 1276 C CA . GLU A 1 165 ? 36.210 13.795 -38.922 1.00 42.66 165 GLU A CA 1
ATOM 1277 C C . GLU A 1 165 ? 36.075 12.533 -38.055 1.00 42.66 165 GLU A C 1
ATOM 1279 O O . GLU A 1 165 ? 34.997 12.078 -37.676 1.00 42.66 165 GLU A O 1
ATOM 1284 N N . ALA A 1 166 ? 37.239 12.001 -37.671 1.00 44.41 166 ALA A N 1
ATOM 1285 C CA . ALA A 1 166 ? 37.404 10.926 -36.703 1.00 44.41 166 ALA A CA 1
ATOM 1286 C C . ALA A 1 166 ? 36.919 11.350 -35.302 1.00 44.41 166 ALA A C 1
ATOM 1288 O O . ALA A 1 166 ? 37.705 11.705 -34.422 1.00 44.41 166 ALA A O 1
ATOM 1289 N N . LYS A 1 167 ? 35.605 11.297 -35.072 1.00 51.09 167 LYS A N 1
ATOM 1290 C CA . LYS A 1 167 ? 35.035 11.287 -33.722 1.00 51.09 167 LYS A CA 1
ATOM 1291 C C . LYS A 1 167 ? 35.284 9.906 -33.115 1.00 51.09 167 LYS A C 1
ATOM 1293 O O . LYS A 1 167 ? 34.995 8.886 -33.736 1.00 51.09 167 LYS A O 1
ATOM 1298 N N . LYS A 1 168 ? 35.857 9.873 -31.906 1.00 51.69 168 LYS A N 1
ATOM 1299 C CA . LYS A 1 168 ? 36.071 8.640 -31.127 1.00 51.69 168 LYS A CA 1
ATOM 1300 C C . LYS A 1 168 ? 34.775 7.812 -31.113 1.00 51.69 168 LYS A C 1
ATOM 1302 O O . LYS A 1 168 ? 33.720 8.412 -30.896 1.00 51.69 168 LYS A O 1
ATOM 1307 N N . PRO A 1 169 ? 34.826 6.481 -31.314 1.00 57.44 169 PRO A N 1
ATOM 1308 C CA . PRO A 1 169 ? 33.628 5.658 -31.271 1.00 57.44 169 PRO A CA 1
ATOM 1309 C C . PRO A 1 169 ? 33.042 5.730 -29.862 1.00 57.44 169 PRO A C 1
ATOM 1311 O O . PRO A 1 169 ? 33.614 5.201 -28.908 1.00 57.44 169 PRO A O 1
ATOM 1314 N N . LEU A 1 170 ? 31.934 6.457 -29.724 1.00 64.69 170 LEU A N 1
ATOM 1315 C CA . LEU A 1 170 ? 31.201 6.525 -28.474 1.00 64.69 170 LEU A CA 1
ATOM 1316 C C . LEU A 1 170 ? 30.354 5.261 -28.405 1.00 64.69 170 LEU A C 1
ATOM 1318 O O . LEU A 1 170 ? 29.355 5.121 -29.107 1.00 64.69 170 LEU A O 1
ATOM 1322 N N . TYR A 1 171 ? 30.810 4.309 -27.609 1.00 78.19 171 TYR A N 1
ATOM 1323 C CA . TYR A 1 171 ? 30.024 3.134 -27.309 1.00 78.19 171 TYR A CA 1
ATOM 1324 C C . TYR A 1 171 ? 28.904 3.528 -26.343 1.00 78.19 171 TYR A C 1
ATOM 1326 O O . TYR A 1 171 ? 29.143 4.206 -25.342 1.00 78.19 171 TYR A O 1
ATOM 1334 N N . VAL A 1 172 ? 27.675 3.130 -26.653 1.00 83.81 172 VAL A N 1
ATOM 1335 C CA . VAL A 1 172 ? 26.487 3.502 -25.886 1.00 83.81 172 VAL A CA 1
ATOM 1336 C C . VAL A 1 172 ? 25.624 2.283 -25.597 1.00 83.81 172 VAL A C 1
ATOM 1338 O O . VAL A 1 172 ? 25.622 1.291 -26.325 1.00 83.81 172 VAL A O 1
ATOM 1341 N N . HIS A 1 173 ? 24.859 2.352 -24.514 1.00 86.75 173 HIS A N 1
ATOM 1342 C CA . HIS A 1 173 ? 23.806 1.384 -24.250 1.00 86.75 173 HIS A CA 1
ATOM 1343 C C . HIS A 1 173 ? 22.599 1.709 -25.145 1.00 86.75 173 HIS A C 1
ATOM 1345 O O . HIS A 1 173 ? 21.898 2.699 -24.895 1.00 86.75 173 HIS A O 1
ATOM 1351 N N . ALA A 1 174 ? 22.393 0.927 -26.213 1.00 88.56 174 ALA A N 1
ATOM 1352 C CA . ALA A 1 174 ? 21.309 1.169 -27.159 1.00 88.56 174 ALA A CA 1
ATOM 1353 C C . ALA A 1 174 ? 19.949 1.060 -26.465 1.00 88.56 174 ALA A C 1
ATOM 1355 O O . ALA A 1 174 ? 19.651 0.086 -25.774 1.00 88.56 174 ALA A O 1
ATOM 1356 N N . LYS A 1 175 ? 19.107 2.070 -26.672 1.00 88.94 175 LYS A N 1
ATOM 1357 C CA . LYS A 1 175 ? 17.779 2.167 -26.079 1.00 88.94 175 LYS A CA 1
ATOM 1358 C C . LYS A 1 175 ? 16.809 2.717 -27.108 1.00 88.94 175 LYS A C 1
ATOM 1360 O O . LYS A 1 175 ? 17.058 3.750 -27.720 1.00 88.94 175 LYS A O 1
ATOM 1365 N N . GLY A 1 176 ? 15.676 2.059 -27.268 1.00 90.81 176 GLY A N 1
ATOM 1366 C CA . GLY A 1 176 ? 14.640 2.494 -28.190 1.00 90.81 176 GLY A CA 1
ATOM 1367 C C . GLY A 1 176 ? 13.516 1.479 -28.277 1.00 90.81 176 GLY A C 1
ATOM 1368 O O . GLY A 1 176 ? 13.573 0.418 -27.654 1.00 90.81 176 GLY A O 1
ATOM 1369 N N . ILE A 1 177 ? 12.488 1.831 -29.034 1.00 94.06 177 ILE A N 1
ATOM 1370 C CA . ILE A 1 177 ? 11.311 1.010 -29.282 1.00 94.06 177 ILE A CA 1
ATOM 1371 C C . ILE A 1 177 ? 11.267 0.736 -30.781 1.00 94.06 177 ILE A C 1
ATOM 1373 O O . ILE A 1 177 ? 11.288 1.665 -31.581 1.00 94.06 177 ILE A O 1
ATOM 1377 N N . VAL A 1 178 ? 11.215 -0.542 -31.153 1.00 94.56 178 VAL A N 1
ATOM 1378 C CA . VAL A 1 178 ? 11.009 -0.969 -32.540 1.00 94.56 178 VAL A CA 1
ATOM 1379 C C . VAL A 1 178 ? 9.754 -1.819 -32.585 1.00 94.56 178 VAL A C 1
ATOM 1381 O O . VAL A 1 178 ? 9.714 -2.924 -32.038 1.00 94.56 178 VAL A O 1
ATOM 1384 N N . SER A 1 179 ? 8.718 -1.280 -33.214 1.00 94.94 179 SER A N 1
ATOM 1385 C CA . SER A 1 179 ? 7.433 -1.947 -33.379 1.00 94.94 179 SER A CA 1
ATOM 1386 C C . SER A 1 179 ? 7.452 -2.739 -34.680 1.00 94.94 179 SER A C 1
ATOM 1388 O O . SER A 1 179 ? 7.675 -2.173 -35.748 1.00 94.94 179 SER A O 1
ATOM 1390 N N . ALA A 1 180 ? 7.197 -4.047 -34.604 1.00 94.38 180 ALA A N 1
ATOM 1391 C CA . ALA A 1 180 ? 7.143 -4.923 -35.771 1.00 94.38 180 ALA A CA 1
ATOM 1392 C C . ALA A 1 180 ? 5.865 -5.768 -35.784 1.00 94.38 180 ALA A C 1
ATOM 1394 O O . ALA A 1 180 ? 5.409 -6.262 -34.748 1.00 94.38 180 ALA A O 1
ATOM 1395 N N . ARG A 1 181 ? 5.297 -5.976 -36.974 1.00 94.44 181 ARG A N 1
ATOM 1396 C CA . ARG A 1 181 ? 4.199 -6.921 -37.193 1.00 94.44 181 ARG A CA 1
ATOM 1397 C C . ARG A 1 181 ? 4.772 -8.335 -37.249 1.00 94.44 181 ARG A C 1
ATOM 1399 O O . ARG A 1 181 ? 5.581 -8.640 -38.120 1.00 94.44 181 ARG A O 1
ATOM 1406 N N . VAL A 1 182 ? 4.324 -9.189 -36.331 1.00 94.12 182 VAL A N 1
ATOM 1407 C CA . VAL A 1 182 ? 4.725 -10.599 -36.224 1.00 94.12 182 VAL A CA 1
ATOM 1408 C C . VAL A 1 182 ? 3.509 -11.506 -36.406 1.00 94.12 182 VAL A C 1
ATOM 1410 O O . VAL A 1 182 ? 2.393 -11.130 -36.042 1.00 94.12 182 VAL A O 1
ATOM 1413 N N . TRP A 1 183 ? 3.721 -12.711 -36.926 1.00 89.44 183 TRP A N 1
ATOM 1414 C CA . TRP A 1 183 ? 2.666 -13.715 -37.072 1.00 89.44 183 TRP A CA 1
ATOM 1415 C C . TRP A 1 183 ? 2.729 -14.745 -35.943 1.00 89.44 183 TRP A C 1
ATOM 1417 O O . TRP A 1 183 ? 3.809 -15.167 -35.526 1.00 89.44 183 TRP A O 1
ATOM 1427 N N . TYR A 1 184 ? 1.557 -15.149 -35.455 1.00 87.38 184 TYR A N 1
ATOM 1428 C CA . TYR A 1 184 ? 1.392 -16.230 -34.490 1.00 87.38 184 TYR A CA 1
ATOM 1429 C C . TYR A 1 184 ? 0.585 -17.342 -35.142 1.00 87.38 184 TYR A C 1
ATOM 1431 O O . TYR A 1 184 ? -0.536 -17.106 -35.586 1.00 87.38 184 TYR A O 1
ATOM 1439 N N . ASN A 1 185 ? 1.139 -18.550 -35.151 1.00 86.25 185 ASN A N 1
ATOM 1440 C CA . ASN A 1 185 ? 0.411 -19.743 -35.554 1.00 86.25 185 ASN A CA 1
ATOM 1441 C C . ASN A 1 185 ? 0.020 -20.508 -34.290 1.00 86.25 185 ASN A C 1
ATOM 1443 O O . ASN A 1 185 ? 0.874 -20.807 -33.455 1.00 86.25 185 ASN A O 1
ATOM 1447 N N . GLY A 1 186 ? -1.274 -20.781 -34.140 1.00 85.56 186 GLY A N 1
ATOM 1448 C CA . GLY A 1 186 ? -1.816 -21.640 -33.094 1.00 85.56 186 GLY A CA 1
ATOM 1449 C C . GLY A 1 186 ? -2.331 -22.935 -33.708 1.00 85.56 186 GLY A C 1
ATOM 1450 O O . GLY A 1 186 ? -2.895 -22.920 -34.799 1.00 85.56 186 GLY A O 1
ATOM 1451 N N . TYR A 1 187 ? -2.143 -24.042 -33.000 1.00 87.62 187 TYR A N 1
ATOM 1452 C CA . TYR A 1 187 ? -2.725 -25.335 -33.338 1.00 87.62 187 TYR A CA 1
ATOM 1453 C C . TYR A 1 187 ? -3.583 -25.801 -32.163 1.00 87.62 187 TYR A C 1
ATOM 1455 O O . TYR A 1 187 ? -3.204 -25.609 -31.006 1.00 87.62 187 TYR A O 1
ATOM 1463 N N . GLY A 1 188 ? -4.747 -26.371 -32.459 1.00 87.00 188 GLY A N 1
ATOM 1464 C CA . GLY A 1 188 ? -5.676 -26.873 -31.458 1.00 87.00 188 GLY A CA 1
ATOM 1465 C C . GLY A 1 188 ? -6.320 -28.164 -31.934 1.00 87.00 188 GLY A C 1
ATOM 1466 O O . GLY A 1 188 ? -6.667 -28.294 -33.106 1.00 87.00 188 GLY A O 1
ATOM 1467 N N . GLU A 1 189 ? -6.491 -29.099 -31.008 1.00 85.62 189 GLU A N 1
ATOM 1468 C CA . GLU A 1 189 ? -7.171 -30.370 -31.240 1.00 85.62 189 GLU A CA 1
ATOM 1469 C C . GLU A 1 189 ? -8.460 -30.412 -30.424 1.00 85.62 189 GLU A C 1
ATOM 1471 O O . GLU A 1 189 ? -8.511 -29.930 -29.290 1.00 85.62 189 GLU A O 1
ATOM 1476 N N . ALA A 1 190 ? -9.509 -30.998 -30.998 1.00 82.81 190 ALA A N 1
ATOM 1477 C CA . ALA A 1 190 ? -10.781 -31.210 -30.325 1.00 82.81 190 ALA A CA 1
ATOM 1478 C C . ALA A 1 190 ? -11.246 -32.658 -30.509 1.00 82.81 190 ALA A C 1
ATOM 1480 O O . ALA A 1 190 ? -11.013 -33.283 -31.544 1.00 82.81 190 ALA A O 1
ATOM 1481 N N . TYR A 1 191 ? -11.922 -33.193 -29.494 1.00 81.00 191 TYR A N 1
ATOM 1482 C CA . TYR A 1 191 ? -12.456 -34.550 -29.532 1.00 81.00 191 TYR A CA 1
ATOM 1483 C C . TYR A 1 191 ? -13.687 -34.638 -30.445 1.00 81.00 191 TYR A C 1
ATOM 1485 O O . TYR A 1 191 ? -14.621 -33.853 -30.320 1.00 81.00 191 TYR A O 1
ATOM 1493 N N . LEU A 1 192 ? -13.729 -35.655 -31.313 1.00 80.06 192 LEU A N 1
ATOM 1494 C CA . LEU A 1 192 ? -14.819 -35.872 -32.278 1.00 80.06 192 LEU A CA 1
ATOM 1495 C C . LEU A 1 192 ? -16.163 -36.266 -31.630 1.00 80.06 192 LEU A C 1
ATOM 1497 O O . LEU A 1 192 ? -17.219 -36.103 -32.237 1.00 80.06 192 LEU A O 1
ATOM 1501 N N . LYS A 1 193 ? -16.147 -36.829 -30.417 1.00 82.62 193 LYS A N 1
ATOM 1502 C CA . LYS A 1 193 ? -17.359 -37.249 -29.697 1.00 82.62 193 LYS A CA 1
ATOM 1503 C C . LYS A 1 193 ? -17.292 -36.814 -28.242 1.00 82.62 193 LYS A C 1
ATOM 1505 O O . LYS A 1 193 ? -16.460 -37.303 -27.483 1.00 82.62 193 LYS A O 1
ATOM 1510 N N . GLU A 1 194 ? -18.231 -35.966 -27.850 1.00 74.75 194 GLU A N 1
ATOM 1511 C CA . GLU A 1 194 ? -18.405 -35.508 -26.477 1.00 74.75 194 GLU A CA 1
ATOM 1512 C C . GLU A 1 194 ? -19.560 -36.276 -25.813 1.00 74.75 194 GLU A C 1
ATOM 1514 O O . GLU A 1 194 ? -20.663 -36.370 -26.356 1.00 74.75 194 GLU A O 1
ATOM 1519 N N . LYS A 1 195 ? -19.317 -36.880 -24.642 1.00 81.44 195 LYS A N 1
ATOM 1520 C CA . LYS A 1 195 ? -20.367 -37.547 -23.855 1.00 81.44 195 LYS A CA 1
ATOM 1521 C C . LYS A 1 195 ? -20.910 -36.572 -22.812 1.00 81.44 195 LYS A C 1
ATOM 1523 O O . LYS A 1 195 ? -20.294 -36.381 -21.769 1.00 81.44 195 LYS A O 1
ATOM 1528 N N . GLY A 1 196 ? -22.078 -35.995 -23.079 1.00 76.31 196 GLY A N 1
ATOM 1529 C CA . GLY A 1 196 ? -22.806 -35.152 -22.128 1.00 76.31 196 GLY A CA 1
ATOM 1530 C C . GLY A 1 196 ? -23.751 -35.946 -21.219 1.00 76.31 196 GLY A C 1
ATOM 1531 O O . GLY A 1 196 ? -24.241 -37.017 -21.579 1.00 76.31 196 GLY A O 1
ATOM 1532 N N . GLN A 1 197 ? -24.045 -35.403 -20.038 1.00 80.44 197 GLN A N 1
ATOM 1533 C CA . GLN A 1 197 ? -25.161 -35.857 -19.205 1.00 80.44 197 GLN A CA 1
ATOM 1534 C C . GLN A 1 197 ? -26.365 -34.943 -19.448 1.00 80.44 197 GLN A C 1
ATOM 1536 O O . GLN A 1 197 ? -26.224 -33.723 -19.455 1.00 80.44 197 GLN A O 1
ATOM 1541 N N . ARG A 1 198 ? -27.558 -35.519 -19.621 1.00 81.94 198 ARG A N 1
ATOM 1542 C CA . ARG A 1 198 ? -28.816 -34.772 -19.750 1.00 81.94 198 ARG A CA 1
ATOM 1543 C C . ARG A 1 198 ? -29.755 -35.174 -18.621 1.00 81.94 198 ARG A C 1
ATOM 1545 O O . ARG A 1 198 ? -29.924 -36.365 -18.361 1.00 81.94 198 ARG A O 1
ATOM 1552 N N . TYR A 1 199 ? -30.363 -34.196 -17.951 1.00 82.62 199 TYR A N 1
ATOM 1553 C CA . TYR A 1 199 ? -31.360 -34.480 -16.921 1.00 82.62 199 TYR A CA 1
ATOM 1554 C C . TYR A 1 199 ? -32.580 -35.162 -17.534 1.00 82.62 199 TYR A C 1
ATOM 1556 O O . TYR A 1 199 ? -33.056 -34.779 -18.601 1.00 82.62 199 TYR A O 1
ATOM 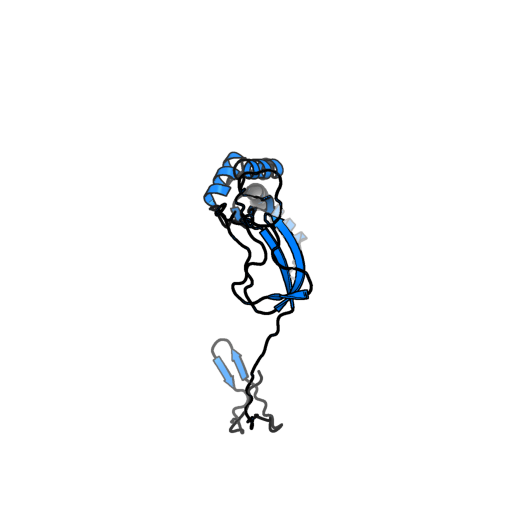1564 N N . THR A 1 200 ? -33.106 -36.157 -16.828 1.00 83.31 200 THR A N 1
ATOM 1565 C CA . THR A 1 200 ? -34.302 -36.908 -17.234 1.00 83.31 200 THR A CA 1
ATOM 1566 C C . THR A 1 200 ? -35.604 -36.148 -16.959 1.00 83.31 200 THR A C 1
ATOM 1568 O O . THR A 1 200 ? -36.671 -36.631 -17.321 1.00 83.31 200 THR A O 1
ATOM 1571 N N . GLY A 1 201 ? -35.536 -34.993 -16.285 1.00 83.19 201 GLY A N 1
ATOM 1572 C CA . GLY A 1 201 ? -36.692 -34.187 -15.874 1.00 83.19 201 GLY A CA 1
ATOM 1573 C C . GLY A 1 201 ? -37.456 -34.732 -14.662 1.00 83.19 201 GLY A C 1
ATOM 1574 O O . GLY A 1 201 ? -38.346 -34.060 -14.153 1.00 83.19 201 GLY A O 1
ATOM 1575 N N . ARG A 1 202 ? -37.113 -35.927 -14.164 1.00 86.00 202 ARG A N 1
ATOM 1576 C CA . ARG A 1 202 ? -37.745 -36.515 -12.976 1.00 86.00 202 ARG A CA 1
ATOM 1577 C C . ARG A 1 202 ? -37.133 -35.933 -11.705 1.00 86.00 202 ARG A C 1
ATOM 1579 O O . ARG A 1 202 ? -35.912 -35.934 -11.554 1.00 86.00 202 ARG A O 1
ATOM 1586 N N . THR A 1 203 ? -37.978 -35.495 -10.779 1.00 84.12 203 THR A N 1
ATOM 1587 C CA . THR A 1 203 ? -37.572 -34.932 -9.488 1.00 84.12 203 THR A CA 1
ATOM 1588 C C . THR A 1 203 ? -38.230 -35.699 -8.343 1.00 84.12 203 THR A C 1
ATOM 1590 O O . THR A 1 203 ? -39.311 -36.266 -8.486 1.00 84.12 203 THR A O 1
ATOM 1593 N N . ALA A 1 204 ? -37.546 -35.766 -7.203 1.00 84.38 204 ALA A N 1
ATOM 1594 C CA . ALA A 1 204 ? -38.087 -36.318 -5.967 1.00 84.38 204 ALA A CA 1
ATOM 1595 C C . ALA A 1 204 ? -37.660 -35.408 -4.817 1.00 84.38 204 ALA A C 1
ATOM 1597 O O . ALA A 1 204 ? -36.467 -35.165 -4.626 1.00 84.38 204 ALA A O 1
ATOM 1598 N N . THR A 1 205 ? -38.633 -34.908 -4.062 1.00 79.38 205 THR A N 1
ATOM 1599 C CA . THR A 1 205 ? -38.398 -33.951 -2.977 1.00 79.38 205 THR A CA 1
ATOM 1600 C C . THR A 1 205 ? -38.390 -34.675 -1.639 1.00 79.38 205 THR A C 1
ATOM 1602 O O . THR A 1 205 ? -39.264 -35.499 -1.364 1.00 79.38 205 THR A O 1
ATOM 1605 N N . ARG A 1 206 ? -37.417 -34.359 -0.779 1.00 80.50 206 ARG A N 1
ATOM 1606 C CA . ARG A 1 206 ? -37.340 -34.905 0.580 1.00 80.50 206 ARG A CA 1
ATOM 1607 C C . ARG A 1 206 ? -37.133 -33.788 1.589 1.00 80.50 206 ARG A C 1
ATOM 1609 O O . ARG A 1 206 ? -36.249 -32.956 1.428 1.00 80.50 206 ARG A O 1
ATOM 1616 N N . LEU A 1 207 ? -37.913 -33.841 2.664 1.00 81.62 207 LEU A N 1
ATOM 1617 C CA . LEU A 1 207 ? -37.806 -32.911 3.778 1.00 81.62 207 LEU A CA 1
ATOM 1618 C C . LEU A 1 207 ? -36.901 -33.508 4.864 1.00 81.62 207 LEU A C 1
ATOM 1620 O O . LEU A 1 207 ? -37.160 -34.599 5.384 1.00 81.62 207 LEU A O 1
ATOM 1624 N N . ILE A 1 208 ? -35.808 -32.808 5.162 1.00 83.56 208 ILE A N 1
ATOM 1625 C CA . ILE A 1 208 ? -34.819 -33.197 6.170 1.00 83.56 208 ILE A CA 1
ATOM 1626 C C . ILE A 1 208 ? -34.722 -32.049 7.166 1.00 83.56 208 ILE A C 1
ATOM 1628 O O . ILE A 1 208 ? -34.416 -30.923 6.783 1.00 83.56 208 ILE A O 1
ATOM 1632 N N . LEU A 1 209 ? -34.974 -32.336 8.441 1.00 81.81 209 LEU A N 1
ATOM 1633 C CA . LEU A 1 209 ? -34.789 -31.372 9.515 1.00 81.81 209 LEU A CA 1
ATOM 1634 C C . LEU A 1 209 ? -33.395 -31.569 10.111 1.00 81.81 209 LEU A C 1
ATOM 1636 O O . LEU A 1 209 ? -33.090 -32.634 10.651 1.00 81.81 209 LEU A O 1
ATOM 1640 N N . LYS A 1 210 ? -32.543 -30.548 10.006 1.00 84.44 210 LYS A N 1
ATOM 1641 C CA . LYS A 1 210 ? -31.184 -30.570 10.555 1.00 84.44 210 LYS A CA 1
ATOM 1642 C C . LYS A 1 210 ? -31.130 -29.765 11.852 1.00 84.44 210 LYS A C 1
ATOM 1644 O O . LYS A 1 210 ? -31.344 -28.558 11.834 1.00 84.44 210 LYS A O 1
ATOM 1649 N N . ILE A 1 211 ? -30.828 -30.433 12.965 1.00 81.88 211 ILE A N 1
ATOM 1650 C CA . ILE A 1 211 ? -30.648 -29.816 14.287 1.00 81.88 211 ILE A CA 1
ATOM 1651 C C . ILE A 1 211 ? -29.214 -30.107 14.745 1.00 81.88 211 ILE A C 1
ATOM 1653 O O . ILE A 1 211 ? -28.903 -31.203 15.218 1.00 81.88 211 ILE A O 1
ATOM 1657 N N . GLY A 1 212 ? -28.313 -29.134 14.566 1.00 82.69 212 GLY A N 1
ATOM 1658 C CA . GLY A 1 212 ? -26.882 -29.295 14.850 1.00 82.69 212 GLY A CA 1
ATOM 1659 C C . GLY A 1 212 ? -26.251 -30.424 14.021 1.00 82.69 212 GLY A C 1
ATOM 1660 O O . GLY A 1 212 ? -26.243 -30.364 12.791 1.00 82.69 212 GLY A O 1
ATOM 1661 N N . PHE A 1 213 ? -25.747 -31.461 14.700 1.00 80.62 213 PHE A N 1
ATOM 1662 C CA . PHE A 1 213 ? -25.156 -32.659 14.080 1.00 80.62 213 PHE A CA 1
ATOM 1663 C C . PHE A 1 213 ? -26.166 -33.779 13.778 1.00 80.62 213 PHE A C 1
ATOM 1665 O O . PHE A 1 213 ? -25.792 -34.785 1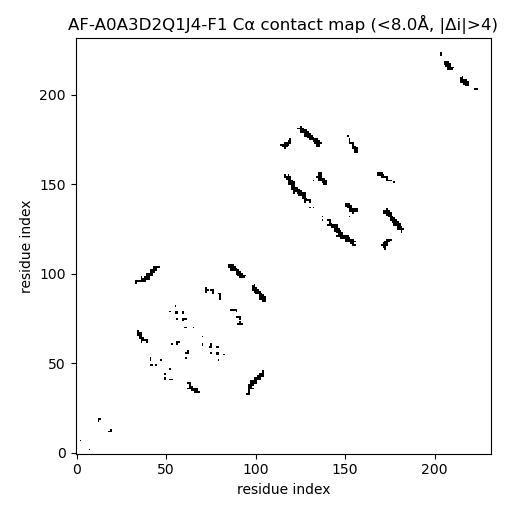3.181 1.00 80.62 213 PHE A O 1
ATOM 1672 N N . LYS A 1 214 ? -27.431 -33.648 14.199 1.00 73.12 214 LYS A N 1
ATOM 1673 C CA . LYS A 1 214 ? -28.462 -34.671 13.975 1.00 73.12 214 LYS A CA 1
ATOM 1674 C C . LYS A 1 214 ? -29.350 -34.288 12.792 1.00 73.12 214 LYS A C 1
ATOM 1676 O O . LYS A 1 214 ? -29.880 -33.179 12.731 1.00 73.12 214 LYS A O 1
ATOM 1681 N N . GLU A 1 215 ? -29.534 -35.229 11.871 1.00 83.75 215 GLU A N 1
ATOM 1682 C CA . GLU A 1 215 ? -30.439 -35.103 10.727 1.00 83.75 215 GLU A CA 1
ATOM 1683 C C . GLU A 1 215 ? -31.638 -36.035 10.923 1.00 83.75 215 GLU A C 1
ATOM 1685 O O . GLU A 1 215 ? -31.488 -37.257 10.964 1.00 83.75 215 GLU A O 1
ATOM 1690 N N . LEU A 1 216 ? -32.836 -35.460 11.047 1.00 79.62 216 LEU A N 1
ATOM 1691 C CA . LEU A 1 216 ? -34.086 -36.204 11.159 1.00 79.62 216 LEU A CA 1
ATOM 1692 C C . LEU A 1 216 ? -34.806 -36.199 9.806 1.00 79.62 216 LEU A C 1
ATOM 1694 O O . LEU A 1 216 ? -35.110 -35.145 9.242 1.00 79.62 216 LEU A O 1
ATOM 1698 N N . ARG A 1 217 ? -35.082 -37.392 9.270 1.00 80.81 217 ARG A N 1
ATOM 1699 C CA . ARG A 1 217 ? -35.808 -37.568 8.004 1.00 80.81 217 ARG A CA 1
ATOM 1700 C C . ARG A 1 217 ? -37.302 -37.637 8.295 1.00 80.81 217 ARG A C 1
ATOM 1702 O O . ARG A 1 217 ? -37.748 -38.590 8.921 1.00 80.81 217 ARG A O 1
ATOM 1709 N N . ILE A 1 218 ? -38.058 -36.648 7.821 1.00 76.75 218 ILE A N 1
ATOM 1710 C CA . ILE A 1 218 ? -39.505 -36.556 8.083 1.00 76.75 218 ILE A CA 1
ATOM 1711 C C . ILE A 1 218 ? -40.302 -37.486 7.151 1.00 76.75 218 ILE A C 1
ATOM 1713 O O . ILE A 1 218 ? -41.344 -37.996 7.541 1.00 76.75 218 ILE A O 1
ATOM 1717 N N . ASN A 1 219 ? -39.782 -37.783 5.952 1.00 73.25 219 ASN A N 1
ATOM 1718 C CA . ASN A 1 219 ? -40.336 -38.802 5.053 1.00 73.25 219 ASN A CA 1
ATOM 1719 C C . ASN A 1 219 ? -39.256 -39.849 4.689 1.00 73.25 219 ASN A C 1
ATOM 1721 O O . ASN A 1 219 ? -38.312 -39.517 3.958 1.00 73.25 219 ASN A O 1
ATOM 1725 N N . PRO A 1 220 ? -39.350 -41.098 5.188 1.00 64.56 220 PRO A N 1
ATOM 1726 C CA . PRO A 1 220 ? -38.307 -42.111 5.018 1.00 64.56 220 PRO A CA 1
ATOM 1727 C C . PRO A 1 220 ? -38.265 -42.784 3.633 1.00 64.56 220 PRO A C 1
ATOM 1729 O O . PRO A 1 220 ? -37.367 -43.591 3.398 1.00 64.56 220 PRO A O 1
ATOM 1732 N N . SER A 1 221 ? -39.147 -42.432 2.692 1.00 68.44 221 SER A N 1
ATOM 1733 C CA . SER A 1 221 ? -39.189 -43.024 1.340 1.00 68.44 221 SER A CA 1
ATOM 1734 C C . SER A 1 221 ? -37.831 -42.950 0.627 1.00 68.44 221 SER A C 1
ATOM 1736 O O . SER A 1 221 ? -37.267 -41.861 0.517 1.00 68.44 221 SER A O 1
ATOM 1738 N N . GLY A 1 222 ? -37.273 -44.088 0.189 1.00 72.25 222 GLY A N 1
ATOM 1739 C CA . GLY A 1 222 ? -35.956 -44.189 -0.467 1.00 72.25 222 GLY A CA 1
ATOM 1740 C C . GLY A 1 222 ? -35.843 -43.375 -1.765 1.00 72.25 222 GLY A C 1
ATOM 1741 O O . GLY A 1 222 ? -36.853 -43.015 -2.361 1.00 72.25 222 GLY A O 1
ATOM 1742 N N . ILE A 1 223 ? -34.616 -43.058 -2.204 1.00 80.56 223 ILE A N 1
ATOM 1743 C CA . ILE A 1 223 ? -34.399 -42.312 -3.459 1.00 80.56 223 ILE A CA 1
ATOM 1744 C C . ILE A 1 223 ? -34.689 -43.259 -4.635 1.00 80.56 223 ILE A C 1
ATOM 1746 O O . ILE A 1 223 ? -34.005 -44.273 -4.754 1.00 80.56 223 ILE A O 1
ATOM 1750 N N . PRO A 1 224 ? -35.656 -42.947 -5.516 1.00 79.38 224 PRO A N 1
ATOM 1751 C CA . PRO A 1 224 ? -36.078 -43.864 -6.577 1.00 79.38 224 PRO A CA 1
ATOM 1752 C C . PRO A 1 224 ? -35.172 -43.828 -7.822 1.00 79.38 224 PRO A C 1
ATOM 1754 O O . PRO A 1 224 ? -35.459 -44.494 -8.814 1.00 79.38 224 PRO A O 1
ATOM 1757 N N . PHE A 1 225 ? -34.096 -43.034 -7.810 1.00 82.94 225 PHE A N 1
ATOM 1758 C CA . PHE A 1 225 ? -33.225 -42.810 -8.965 1.00 82.94 225 PHE A CA 1
ATOM 1759 C C . PHE A 1 225 ? -31.822 -43.372 -8.729 1.00 82.94 225 PHE A C 1
ATOM 1761 O O . PHE A 1 225 ? -31.192 -43.083 -7.716 1.00 82.94 225 PHE A O 1
ATOM 1768 N N . THR A 1 226 ? -31.304 -44.116 -9.707 1.00 81.75 226 THR A N 1
ATOM 1769 C CA . THR A 1 226 ? -29.938 -44.670 -9.696 1.00 81.75 226 THR A CA 1
ATOM 1770 C C . THR A 1 226 ? -28.865 -43.611 -9.941 1.00 81.75 226 THR A C 1
ATOM 1772 O O . THR A 1 226 ? -27.784 -43.679 -9.365 1.00 81.75 226 THR A O 1
ATOM 1775 N N . LYS A 1 227 ? -29.160 -42.616 -10.784 1.00 81.12 227 LYS A N 1
ATOM 1776 C CA . LYS A 1 227 ? -28.321 -41.437 -11.021 1.00 81.12 227 LYS A CA 1
ATOM 1777 C C . LYS A 1 227 ? -29.172 -40.196 -10.816 1.00 81.12 227 LYS A C 1
ATOM 1779 O O . LYS A 1 227 ? -30.175 -40.016 -11.502 1.00 81.12 227 LYS A O 1
ATOM 1784 N N . TYR A 1 228 ? -28.778 -39.356 -9.871 1.00 83.69 228 TYR A N 1
ATOM 1785 C CA . TYR A 1 228 ? -29.471 -38.117 -9.555 1.00 83.69 228 TYR A CA 1
ATOM 1786 C C . TYR A 1 228 ? -28.461 -37.039 -9.189 1.00 83.69 228 TYR A C 1
ATOM 1788 O O . TYR A 1 228 ? -27.363 -37.325 -8.711 1.00 83.69 228 TYR A O 1
ATOM 1796 N N . LYS A 1 229 ? -28.860 -35.788 -9.388 1.00 82.00 229 LYS A N 1
ATOM 1797 C CA . LYS A 1 229 ? -28.162 -34.634 -8.839 1.00 82.00 229 LYS A CA 1
ATOM 1798 C C . LYS A 1 229 ? -28.977 -34.114 -7.666 1.00 82.00 229 LYS A C 1
ATOM 1800 O O . LYS A 1 229 ? -30.186 -33.944 -7.789 1.00 82.00 229 LYS A O 1
ATOM 1805 N N . LYS A 1 230 ? -28.323 -33.916 -6.522 1.00 81.25 230 LYS A N 1
ATOM 1806 C CA . LYS A 1 230 ? -28.951 -33.319 -5.344 1.00 81.25 230 LYS A CA 1
ATOM 1807 C C . LYS A 1 230 ? -28.877 -31.800 -5.472 1.00 81.25 230 LYS A C 1
ATOM 1809 O O . LYS A 1 230 ? -27.784 -31.262 -5.618 1.00 81.25 230 LYS A O 1
ATOM 1814 N N . GLU A 1 231 ? -30.020 -31.142 -5.378 1.00 75.81 231 GLU A N 1
ATOM 1815 C CA . GLU A 1 231 ? -30.126 -29.692 -5.201 1.00 75.81 231 GLU A CA 1
ATOM 1816 C C . GLU A 1 231 ? -30.678 -29.459 -3.785 1.00 75.81 231 GLU A C 1
ATOM 1818 O O . GLU A 1 231 ? -31.566 -30.197 -3.348 1.00 75.81 231 GLU A O 1
ATOM 1823 N N . VAL A 1 232 ? -30.028 -28.570 -3.022 1.00 70.06 232 VAL A N 1
ATOM 1824 C CA . VAL A 1 232 ? -30.261 -28.325 -1.583 1.00 70.06 232 VAL A CA 1
ATOM 1825 C C . VAL A 1 232 ? -30.935 -26.981 -1.404 1.00 70.06 232 VAL A C 1
ATOM 1827 O O . VAL A 1 232 ? -30.444 -26.024 -2.040 1.00 70.06 232 VAL A O 1
#

Sequence (232 aa):
QKRMGIPFLYLRIKRRKSMALGIVIFVLGLYFLSSFVWFIEVTGNRHYSSAEVLGVAAEAGLKQGVLKKQLKPKIIEKVIQECLPDISWVGVTVKGTKVVVETVEKTQVKKEKNENHAHVIAKKTGIVKEILVINGQAVVREEDTVVPGQILISGTPEQGQSAGEAKKPLYVHAKGIVSARVWYNGYGEAYLKEKGQRYTGRTATRLILKIGFKELRINPSGIPFTKYKKEV

Foldseek 3Di:
DDDDDPVVVVVVCVVVVVVVVVVVVVVVVVVVLQQFAAAEAEDQDDPDDPVVLVVQLVVQVPDGGDGPVVDDQVSSFVSSCVVPVQWPGWGWDDDRNYIYIYTHGHDPPPPPPPFDFDFDFDQAWFFWADKFWPAAAAPDDHRDTHHGGHGGGGQWDDPDPDPDDDDDTRRGHTDIDTDGDHDDDDDDDDDPDDDDDDDPPDDDDWDWDDDPPDIDGPDPDDDPDPDDDDDD

Nearest PDB structures (foldseek):
  2v9h-assembly1_A  TM=6.351E-01  e=1.605E-02  Escherichia coli
  2qdf-assembly1_A  TM=5.847E-01  e=3.887E-02  Escherichia coli K-12
  8bwc-assembly1_A  TM=8.158E-01  e=5.855E-01  Escherichia coli
  7nbx-assembly1_A  TM=6.099E-01  e=2.885E-01  Escherichia coli K-12
  8bo2-assembly1_A  TM=6.209E-01  e=5.203E-01  Escherichia coli K-12